Protein AF-A0A7C5H1R8-F1 (afdb_monomer)

Sequence (191 aa):
MIINPFRLFGFLASLRTYALIILLSGSLVACGGSSSNNTSNNTGDDTNSDLNNNNLVDDNTPALTLPTAEALINVPTVADAERGALISVKHLKRNAQAAINTVINAQPSRLPAISALYDVEAFQLNYLTVDGQGALTEASALIALPQKSPLKRSPVLSFQHGTVFYNAEAPTSIFNETAPEVVTASLGYIV

Mean predicted aligned error: 18.4 Å

Secondary structure (DSSP, 8-state):
--------------------------------------------------------------------S--------S--SSTT-EEEEEEEEEE-HHHHHHHHHH-TTTS-S----S-EEEEEEEEEEE-TTS-EEEEEEEEEEE---TTS---B--------SSGGGSGGG--STT-HHHHHHHTT-B-

Radius of gyration: 32.14 Å; Cα contacts (8 Å, |Δi|>4): 221; chains: 1; bounding box: 100×48×84 Å

Foldseek 3Di:
DDDDDDDDDDDDDDDDDDDDDDDDDDDDDDDDDDDDDDDDDDDDDDDDDDDDDDDDDPDPDPPPPDPPPPPPPPPPDQDDLDAFGWDDKAWDDKAAQVNLQVVCVVCCPQHPPDGQQFIKTKMKIWGWHADPVRDIDIDIDIKIAGDDDPVDDAAEDDDDDDDDDDPCPHVSNPPYSSDPCNNVVSVRHTD

pLDDT: mean 73.1, std 26.34, range [32.53, 98.5]

Nearest PDB structures (foldseek):
  3h2j-assembly1_A  TM=8.146E-01  e=1.307E-05  Xanthomonas oryzae pv. oryzae
  3h2k-assembly1_A  TM=8.205E-01  e=3.772E-05  Xanthomonas oryzae pv. oryzae
  3h2h-assembly1_A  TM=8.027E-01  e=2.595E-05  Xanthomonas oryzae pv. oryzae
  4ezi-assembly1_A  TM=8.197E-01  e=1.900E-05  Legionella pneumophila subsp. pneumophila str. Philadelphia 1
  7m22-assembly1_D  TM=5.150E-01  e=1.180E+00  Human betaherpesvirus 5

Structure (mmCIF, N/CA/C/O backbone):
data_AF-A0A7C5H1R8-F1
#
_entry.id   AF-A0A7C5H1R8-F1
#
loop_
_atom_site.group_PDB
_atom_site.id
_atom_site.type_symbol
_atom_site.label_atom_id
_atom_site.label_alt_id
_atom_s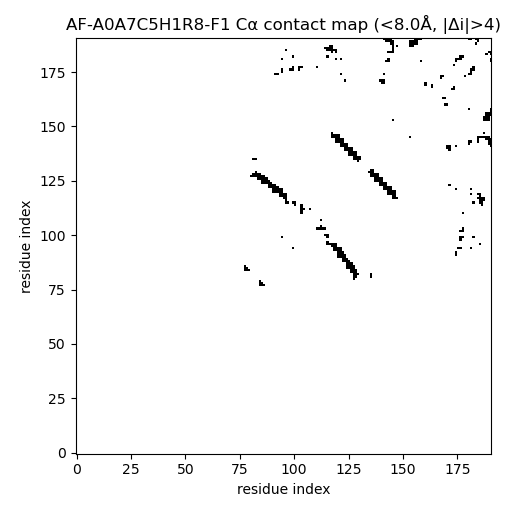ite.label_comp_id
_atom_site.label_asym_id
_atom_site.label_entity_id
_atom_site.label_seq_id
_atom_site.pdbx_PDB_ins_code
_atom_site.Cartn_x
_atom_site.Cartn_y
_atom_site.Cartn_z
_atom_site.occupancy
_atom_site.B_iso_or_equiv
_atom_site.auth_seq_id
_atom_site.auth_comp_id
_atom_site.auth_asym_id
_atom_site.auth_atom_id
_atom_site.pdbx_PDB_model_num
ATOM 1 N N . MET A 1 1 ? 43.710 -19.752 31.135 1.00 34.53 1 MET A N 1
ATOM 2 C CA . MET A 1 1 ? 44.998 -19.031 31.103 1.00 34.53 1 MET A CA 1
ATOM 3 C C . MET A 1 1 ? 45.528 -19.116 29.677 1.00 34.53 1 MET A C 1
ATOM 5 O O . MET A 1 1 ? 45.837 -20.222 29.270 1.00 34.53 1 MET A O 1
ATOM 9 N N . ILE A 1 2 ? 45.584 -17.963 28.981 1.00 38.16 2 ILE A N 1
ATOM 10 C CA . ILE A 1 2 ? 46.483 -17.627 27.846 1.00 38.16 2 ILE A CA 1
ATOM 11 C C . ILE A 1 2 ? 46.185 -18.322 26.487 1.00 38.16 2 ILE A C 1
ATOM 13 O O . ILE A 1 2 ? 46.071 -19.533 26.455 1.00 38.16 2 ILE A O 1
ATOM 17 N N . ILE A 1 3 ? 46.082 -17.693 25.302 1.00 38.28 3 ILE A N 1
ATOM 18 C CA . ILE A 1 3 ? 46.138 -16.308 24.776 1.00 38.28 3 ILE A CA 1
ATOM 19 C C . ILE A 1 3 ? 45.444 -16.340 23.389 1.00 38.28 3 ILE A C 1
ATOM 21 O O . ILE A 1 3 ? 45.620 -17.289 22.630 1.00 38.28 3 ILE A O 1
ATOM 25 N N . ASN A 1 4 ? 44.731 -15.269 23.037 1.00 43.38 4 ASN A N 1
ATOM 26 C CA . ASN A 1 4 ? 44.463 -14.820 21.661 1.00 43.38 4 ASN A CA 1
ATOM 27 C C . ASN A 1 4 ? 45.206 -13.474 21.531 1.00 43.38 4 ASN A C 1
ATOM 29 O O . ASN A 1 4 ? 45.146 -12.718 22.509 1.00 43.38 4 ASN A O 1
ATOM 33 N N . PRO A 1 5 ? 45.960 -13.158 20.456 1.00 55.31 5 PRO A N 1
ATOM 34 C CA . PRO A 1 5 ? 45.362 -12.295 19.418 1.00 55.31 5 PRO A CA 1
ATOM 35 C C . PRO A 1 5 ? 46.066 -12.336 18.042 1.00 55.31 5 PRO A C 1
ATOM 37 O O . PRO A 1 5 ? 47.285 -12.299 17.978 1.00 55.31 5 PRO A O 1
ATOM 40 N N . PHE A 1 6 ? 45.341 -12.253 16.923 1.00 41.50 6 PHE A N 1
ATOM 41 C CA . PHE A 1 6 ? 45.865 -11.631 15.691 1.00 41.50 6 PHE A CA 1
ATOM 42 C C . PHE A 1 6 ? 44.733 -11.439 14.670 1.00 41.50 6 PHE A C 1
ATOM 44 O O . PHE A 1 6 ? 44.231 -12.412 14.121 1.00 41.50 6 PHE A O 1
ATOM 51 N N . ARG A 1 7 ? 44.371 -10.186 14.363 1.00 48.47 7 ARG A N 1
ATOM 52 C CA . ARG A 1 7 ? 44.645 -9.530 13.064 1.00 48.47 7 ARG A CA 1
ATOM 53 C C . ARG A 1 7 ? 43.819 -8.252 12.896 1.00 48.47 7 ARG A C 1
ATOM 55 O O . ARG A 1 7 ? 42.612 -8.258 12.699 1.00 48.47 7 ARG A O 1
ATOM 62 N N . LEU A 1 8 ? 44.578 -7.166 12.956 1.00 39.06 8 LEU A N 1
ATOM 63 C CA . LEU A 1 8 ? 44.310 -5.797 12.550 1.00 39.06 8 LEU A CA 1
ATOM 64 C C . LEU A 1 8 ? 44.550 -5.673 11.033 1.00 39.06 8 LEU A C 1
ATOM 66 O O . LEU A 1 8 ? 45.669 -5.927 10.608 1.00 39.06 8 LEU A O 1
ATOM 70 N N . PHE A 1 9 ? 43.545 -5.285 10.246 1.00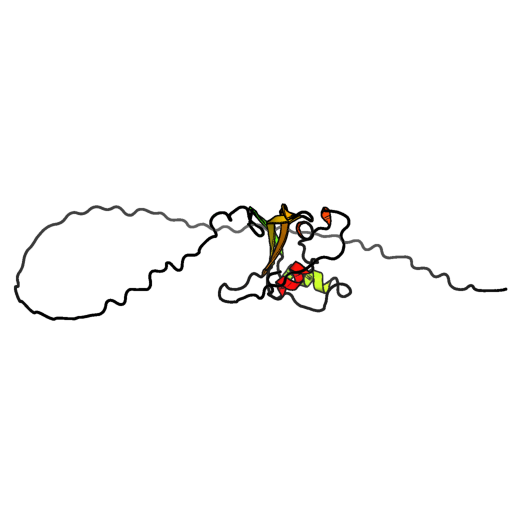 44.09 9 PHE A N 1
ATOM 71 C CA . PHE A 1 9 ? 43.637 -4.696 8.892 1.00 44.09 9 PHE A CA 1
ATOM 72 C C . PHE A 1 9 ? 42.269 -4.015 8.667 1.00 44.09 9 PHE A C 1
ATOM 74 O O . PHE A 1 9 ? 41.248 -4.675 8.791 1.00 44.09 9 PHE A O 1
ATOM 81 N N . GLY A 1 10 ? 42.106 -2.703 8.487 1.00 37.38 10 GLY A N 1
ATOM 82 C CA . GLY A 1 10 ? 42.886 -1.781 7.672 1.00 37.38 10 GLY A CA 1
ATOM 83 C C . GLY A 1 10 ? 42.190 -1.625 6.316 1.00 37.38 10 GLY A C 1
ATOM 84 O O . GLY A 1 10 ? 42.584 -2.298 5.375 1.00 37.38 10 GLY A O 1
ATOM 85 N N . PHE A 1 11 ? 41.161 -0.774 6.215 1.00 36.03 11 PHE A N 1
ATOM 86 C CA . PHE A 1 11 ? 40.599 -0.352 4.924 1.00 36.03 11 PHE A CA 1
ATOM 87 C C . PHE A 1 11 ? 40.308 1.151 4.939 1.00 36.03 11 PHE A C 1
ATOM 89 O O . PHE A 1 11 ? 39.339 1.630 5.524 1.00 36.03 11 PHE A O 1
ATOM 96 N N . LEU A 1 12 ? 41.220 1.884 4.309 1.00 38.47 12 LEU A N 1
ATOM 97 C CA . LEU A 1 12 ? 41.051 3.254 3.851 1.00 38.47 12 LEU A CA 1
ATOM 98 C C . LEU A 1 12 ? 40.490 3.240 2.421 1.00 38.47 12 LEU A C 1
ATOM 100 O O . LEU A 1 12 ? 40.760 2.317 1.658 1.00 38.47 12 LEU A O 1
ATOM 104 N N . ALA A 1 13 ? 39.843 4.357 2.080 1.00 37.38 13 ALA A N 1
ATOM 105 C CA . ALA A 1 13 ? 39.535 4.875 0.743 1.00 37.38 13 ALA A CA 1
ATOM 106 C C . ALA A 1 13 ? 38.242 4.397 0.055 1.00 37.38 13 ALA A C 1
ATOM 108 O O . ALA A 1 13 ? 38.132 3.265 -0.397 1.00 37.38 13 ALA A O 1
ATOM 109 N N . SER A 1 14 ? 37.325 5.345 -0.176 1.00 39.94 14 SER A N 1
ATOM 110 C CA . SER A 1 14 ? 36.986 5.775 -1.5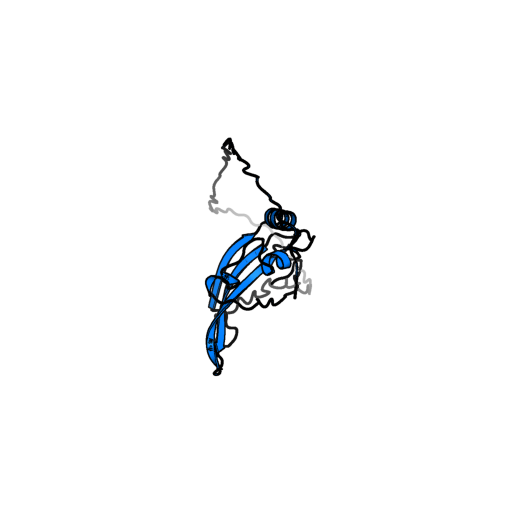43 1.00 39.94 14 SER A CA 1
ATOM 111 C C . SER A 1 14 ? 36.141 7.055 -1.506 1.00 39.94 14 SER A C 1
ATOM 113 O O . SER A 1 14 ? 34.948 7.026 -1.220 1.00 39.94 14 SER A O 1
ATOM 115 N N . LEU A 1 15 ? 36.777 8.196 -1.778 1.00 40.16 15 LEU A N 1
ATOM 116 C CA . LEU A 1 15 ? 36.115 9.465 -2.071 1.00 40.16 15 LEU A CA 1
ATOM 117 C C . LEU A 1 15 ? 35.961 9.526 -3.598 1.00 40.16 15 LEU A C 1
ATOM 119 O O . LEU A 1 15 ? 36.966 9.574 -4.307 1.00 40.16 15 LEU A O 1
ATOM 123 N N . ARG A 1 16 ? 34.731 9.470 -4.121 1.00 48.88 16 ARG A N 1
ATOM 124 C CA . ARG A 1 16 ? 34.469 9.635 -5.560 1.00 48.88 16 ARG A CA 1
ATOM 125 C C . ARG A 1 16 ? 33.518 10.797 -5.814 1.00 48.88 16 ARG A C 1
ATOM 127 O O . ARG A 1 16 ? 32.310 10.700 -5.632 1.00 48.88 16 ARG A O 1
ATOM 134 N N . THR A 1 17 ? 34.141 11.884 -6.248 1.00 39.56 17 THR A N 1
ATOM 135 C CA . THR A 1 17 ? 33.595 13.059 -6.922 1.00 39.56 17 THR A CA 1
ATOM 136 C C . THR A 1 17 ? 32.646 12.671 -8.058 1.00 39.56 17 THR A C 1
ATOM 138 O O . THR A 1 17 ? 33.035 11.909 -8.941 1.00 39.56 17 THR A O 1
ATOM 141 N N . TYR A 1 18 ? 31.445 13.251 -8.085 1.00 47.94 18 TYR A N 1
ATOM 142 C CA . TYR A 1 18 ? 30.582 13.278 -9.268 1.00 47.94 18 TYR A CA 1
ATOM 143 C C . TYR A 1 18 ? 30.245 14.732 -9.607 1.00 47.94 18 TYR A C 1
ATOM 145 O O . TYR A 1 18 ? 29.560 15.413 -8.849 1.00 47.94 18 TYR A O 1
ATOM 153 N N . ALA A 1 19 ? 30.758 15.203 -10.744 1.00 42.97 19 ALA A N 1
ATOM 154 C CA . ALA A 1 19 ? 30.326 16.437 -11.386 1.00 42.97 19 ALA A CA 1
ATOM 155 C C . ALA A 1 19 ? 29.193 16.095 -12.364 1.00 42.97 19 ALA A C 1
ATOM 157 O O . ALA A 1 19 ? 29.380 15.265 -13.253 1.00 42.97 19 ALA A O 1
ATOM 158 N N . LEU A 1 20 ? 28.024 16.714 -12.187 1.00 40.47 20 LEU A N 1
ATOM 159 C CA . LEU A 1 20 ? 26.861 16.566 -13.062 1.00 40.47 20 LEU A CA 1
ATOM 160 C C . LEU A 1 20 ? 26.655 17.877 -13.833 1.00 40.47 20 LEU A C 1
ATOM 162 O O . LEU A 1 20 ? 26.357 18.908 -13.235 1.00 40.47 20 LEU A O 1
ATOM 166 N N . ILE A 1 21 ? 26.832 17.830 -15.154 1.00 43.38 21 ILE A N 1
ATOM 167 C CA . ILE A 1 21 ? 26.512 18.915 -16.092 1.00 43.38 21 ILE A CA 1
ATOM 168 C C . ILE A 1 21 ? 25.127 18.614 -16.677 1.00 43.38 21 ILE A C 1
ATOM 170 O O . ILE A 1 21 ? 24.947 17.573 -17.306 1.00 43.38 21 ILE A O 1
ATOM 174 N N . ILE A 1 22 ? 24.157 19.513 -16.481 1.00 50.41 22 ILE A N 1
ATOM 175 C CA . ILE A 1 22 ? 22.827 19.448 -17.108 1.00 50.41 22 ILE A CA 1
ATOM 176 C C . ILE A 1 22 ? 22.751 20.544 -18.176 1.00 50.41 22 ILE A C 1
ATOM 178 O O . ILE A 1 22 ? 22.799 21.729 -17.855 1.00 50.41 22 ILE A O 1
ATOM 182 N N . LEU A 1 23 ? 22.620 20.139 -19.442 1.00 43.41 23 LEU A N 1
ATOM 183 C CA . LEU A 1 23 ? 22.196 21.011 -20.539 1.00 43.41 23 LEU A CA 1
ATOM 184 C C . LEU A 1 23 ? 20.668 20.970 -20.639 1.00 43.41 23 LEU A C 1
ATOM 186 O O . LEU A 1 23 ? 20.068 19.908 -20.790 1.00 43.41 23 LEU A O 1
ATOM 190 N N . LEU A 1 24 ? 20.059 22.148 -20.525 1.00 39.22 24 LEU A N 1
ATOM 191 C CA . LEU A 1 24 ? 18.625 22.395 -20.615 1.00 39.22 24 LEU A CA 1
ATOM 192 C C . LEU A 1 24 ? 18.258 22.715 -22.074 1.00 39.22 24 LEU A C 1
ATOM 194 O O . LEU A 1 24 ? 18.884 23.576 -22.691 1.00 39.22 24 LEU A O 1
ATOM 198 N N . SER A 1 25 ? 17.235 22.062 -22.625 1.00 50.84 25 SER A N 1
ATOM 199 C CA . SER A 1 25 ? 16.635 22.423 -23.920 1.00 50.84 25 SER A CA 1
ATOM 200 C C . SER A 1 25 ? 15.107 22.416 -23.799 1.00 50.84 25 SER A C 1
ATOM 202 O O . SER A 1 25 ? 14.494 21.354 -23.747 1.00 50.84 25 SER A O 1
ATOM 204 N N . GLY A 1 26 ? 14.499 23.605 -23.726 1.00 42.44 26 GLY A N 1
ATOM 205 C CA . GLY A 1 26 ? 13.110 23.858 -24.152 1.00 42.44 26 GLY A CA 1
ATOM 206 C C . GLY A 1 26 ? 13.112 24.256 -25.638 1.00 42.44 26 GLY A C 1
ATOM 207 O O . GLY A 1 26 ? 14.156 24.654 -26.147 1.00 42.44 26 GLY A O 1
ATOM 208 N N . SER A 1 27 ? 12.041 24.156 -26.428 1.00 51.72 27 SER A N 1
ATOM 209 C CA . SER A 1 27 ? 10.611 24.260 -26.111 1.00 51.72 27 SER A CA 1
ATOM 210 C C . SER A 1 27 ? 9.774 23.603 -27.224 1.00 51.72 27 SER A C 1
ATOM 212 O O . SER A 1 27 ? 10.161 23.650 -28.391 1.00 51.72 27 SER A O 1
ATOM 214 N N . LEU A 1 28 ? 8.599 23.059 -26.885 1.00 40.62 28 LEU A N 1
ATOM 215 C CA . LEU A 1 28 ? 7.541 22.686 -27.835 1.00 40.62 28 LEU A CA 1
ATOM 216 C C . LEU A 1 28 ? 6.612 23.888 -28.081 1.00 40.62 28 LEU A C 1
ATOM 218 O O . LEU A 1 28 ? 6.150 24.512 -27.129 1.00 40.62 28 LEU A O 1
ATOM 222 N N . VAL A 1 29 ? 6.307 24.174 -29.349 1.00 57.53 29 VAL A N 1
ATOM 223 C CA . VAL A 1 29 ? 5.219 25.068 -29.780 1.00 57.53 29 VAL A CA 1
ATOM 224 C C . VAL A 1 29 ? 4.136 24.201 -30.418 1.00 57.53 29 VAL A C 1
ATOM 226 O O . VAL A 1 29 ? 4.398 23.523 -31.409 1.00 57.53 29 VAL A O 1
ATOM 229 N N . ALA A 1 30 ? 2.925 24.238 -29.862 1.00 46.53 30 ALA A N 1
ATOM 230 C CA . ALA A 1 30 ? 1.716 23.704 -30.479 1.00 46.53 30 ALA A CA 1
ATOM 231 C C . ALA A 1 30 ? 0.677 24.831 -30.548 1.00 46.53 30 ALA A C 1
ATOM 233 O O . ALA A 1 30 ? 0.365 25.465 -29.542 1.00 46.53 30 ALA A O 1
ATOM 234 N N . CYS A 1 31 ? 0.184 25.097 -31.754 1.00 53.97 31 CYS A N 1
ATOM 235 C CA . CYS A 1 31 ? -0.824 26.101 -32.069 1.00 53.97 31 CYS A CA 1
ATOM 236 C C . CYS A 1 31 ? -1.936 25.404 -32.861 1.00 53.97 31 CYS A C 1
ATOM 238 O O . CYS A 1 31 ? -1.630 24.611 -33.750 1.00 53.97 31 CYS A O 1
ATOM 240 N N . GLY A 1 32 ? -3.202 25.694 -32.556 1.00 36.81 32 GLY A N 1
ATOM 241 C CA . GLY A 1 32 ? -4.330 25.265 -33.387 1.00 36.81 32 GLY A CA 1
ATOM 242 C C . GLY A 1 32 ? -5.629 25.073 -32.614 1.00 36.81 32 GLY A C 1
ATOM 243 O O . GLY A 1 32 ? -5.943 23.963 -32.200 1.00 36.81 32 GLY A O 1
ATOM 244 N N . GLY A 1 33 ? -6.381 26.161 -32.434 1.00 38.12 33 GLY A N 1
ATOM 245 C CA . GLY A 1 33 ? -7.778 26.140 -31.996 1.00 38.12 33 GLY A CA 1
ATOM 246 C C . GLY A 1 33 ? -8.761 26.315 -33.160 1.00 38.12 33 GLY A C 1
ATOM 247 O O . GLY A 1 33 ? -8.368 26.741 -34.244 1.00 38.12 33 GLY A O 1
ATOM 248 N N . SER A 1 34 ? -10.038 26.012 -32.910 1.00 34.09 34 SER A N 1
ATOM 249 C CA . SER A 1 34 ? -11.253 26.622 -33.502 1.00 34.09 34 SER A CA 1
ATOM 250 C C . SER A 1 34 ? -12.470 25.873 -32.942 1.00 34.09 34 SER A C 1
ATOM 252 O O . SER A 1 34 ? -12.533 24.654 -33.043 1.00 34.09 34 SER A O 1
ATOM 254 N N . SER A 1 35 ? -13.296 26.497 -32.102 1.00 34.81 35 SER A N 1
ATOM 255 C CA . SER A 1 35 ? -14.378 27.458 -32.400 1.00 34.81 35 SER A CA 1
ATOM 256 C C . SER A 1 35 ? -15.717 26.767 -32.661 1.00 34.81 35 SER A C 1
ATOM 258 O O . SER A 1 35 ? -15.985 26.254 -33.742 1.00 34.81 35 SER A O 1
ATOM 260 N N . SER A 1 36 ? -16.556 26.812 -31.627 1.00 40.19 36 SER A N 1
ATOM 261 C CA . SER A 1 36 ? -17.996 26.571 -31.654 1.00 40.19 36 SER A CA 1
ATOM 262 C C . SER A 1 36 ? -18.726 27.716 -32.359 1.00 40.19 36 SER A C 1
ATOM 264 O O . SER A 1 36 ? -18.374 28.873 -32.142 1.00 40.19 36 SER A O 1
ATOM 266 N N . ASN A 1 37 ? -19.765 27.397 -33.136 1.00 34.12 37 ASN A N 1
ATOM 267 C CA . ASN A 1 37 ? -21.072 28.073 -33.119 1.00 34.12 37 ASN A CA 1
ATOM 268 C C . ASN A 1 37 ? -22.012 27.391 -34.124 1.00 34.12 37 ASN A C 1
ATOM 270 O O . ASN A 1 37 ? -21.748 27.397 -35.323 1.00 34.12 37 ASN A O 1
ATOM 274 N N . ASN A 1 38 ? -23.114 26.816 -33.633 1.00 33.62 38 ASN A N 1
ATOM 275 C CA . ASN A 1 38 ? -24.227 26.379 -34.470 1.00 33.62 38 ASN A CA 1
ATOM 276 C C . ASN A 1 38 ? -25.378 27.374 -34.289 1.00 33.62 38 ASN A C 1
ATOM 278 O O . ASN A 1 38 ? -25.961 27.472 -33.208 1.00 33.62 38 ASN A O 1
ATOM 282 N N . THR A 1 39 ? -25.652 28.134 -35.345 1.00 33.47 39 THR A N 1
ATOM 283 C CA . THR A 1 39 ? -26.782 29.055 -35.452 1.00 33.47 39 THR A CA 1
ATOM 284 C C . THR A 1 39 ? -27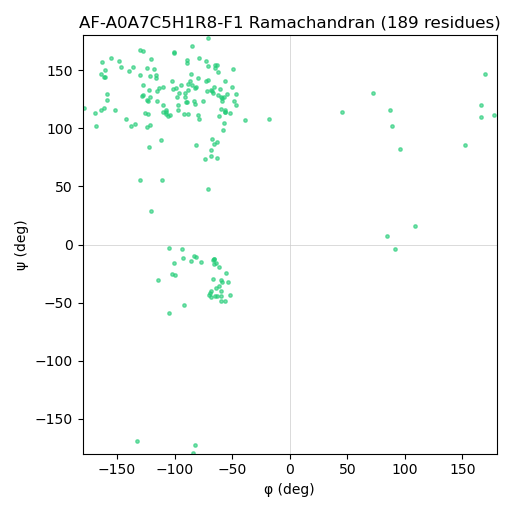.972 28.276 -35.994 1.00 33.47 39 THR A C 1
ATOM 286 O O . THR A 1 39 ? -27.972 27.857 -37.148 1.00 33.47 39 THR A O 1
ATOM 289 N N . SER A 1 40 ? -28.993 28.100 -35.160 1.00 40.56 40 SER A N 1
ATOM 290 C CA . SER A 1 40 ? -30.333 27.724 -35.608 1.00 40.56 40 SER A CA 1
ATOM 291 C C . SER A 1 40 ? -30.979 28.920 -36.303 1.00 40.56 40 SER A C 1
ATOM 293 O O . SER A 1 40 ? -30.949 30.018 -35.750 1.00 40.56 40 SER A O 1
ATOM 295 N N . ASN A 1 41 ? -31.567 28.710 -37.480 1.00 35.34 41 ASN A N 1
ATOM 296 C CA . ASN A 1 41 ? -32.809 29.376 -37.861 1.00 35.34 41 ASN A CA 1
ATOM 297 C C . ASN A 1 41 ? -33.520 28.597 -38.970 1.00 35.34 41 ASN A C 1
ATOM 299 O O . ASN A 1 41 ? -32.941 28.229 -39.988 1.00 35.34 41 ASN A O 1
ATOM 303 N N . ASN A 1 42 ? -34.797 28.353 -38.703 1.00 43.12 42 ASN A N 1
ATOM 304 C CA . ASN A 1 42 ? -35.760 27.627 -39.509 1.00 43.12 42 ASN A CA 1
ATOM 305 C C . ASN A 1 42 ? -36.540 28.636 -40.369 1.00 43.12 42 ASN A C 1
ATOM 307 O O . ASN A 1 42 ? -36.945 29.682 -39.858 1.00 43.12 42 ASN A O 1
ATOM 311 N N . THR A 1 43 ? -36.789 28.346 -41.644 1.00 34.75 43 THR A N 1
ATOM 312 C CA . THR A 1 43 ? -37.823 29.024 -42.448 1.00 34.75 43 THR A CA 1
ATOM 313 C C . THR A 1 43 ? -38.290 28.042 -43.518 1.00 34.75 43 THR A C 1
ATOM 315 O O . THR A 1 43 ? -37.484 27.585 -44.324 1.00 34.75 43 THR A O 1
ATOM 318 N N . GLY A 1 44 ? -39.564 27.653 -43.444 1.00 35.50 44 GLY A N 1
ATOM 319 C CA . GLY A 1 44 ? -40.199 26.721 -44.374 1.00 35.50 44 GLY A CA 1
ATOM 320 C C . GLY A 1 44 ? -40.724 27.394 -45.639 1.00 35.50 44 GLY A C 1
ATOM 321 O O . GLY A 1 44 ? -40.771 28.619 -45.704 1.00 35.50 44 GLY A O 1
ATOM 322 N N . ASP A 1 45 ? -41.134 26.569 -46.602 1.00 33.81 45 ASP A N 1
ATOM 323 C CA . ASP A 1 45 ? -42.221 26.849 -47.545 1.00 33.81 45 ASP A CA 1
ATOM 324 C C . ASP A 1 45 ? -42.677 25.535 -48.218 1.00 33.81 45 ASP A C 1
ATOM 326 O O . ASP A 1 45 ? -41.949 24.540 -48.245 1.00 33.81 45 ASP A O 1
ATOM 330 N N . ASP A 1 46 ? -43.909 25.557 -48.703 1.00 41.91 46 ASP A N 1
ATOM 331 C CA . ASP A 1 46 ? -44.868 24.478 -48.905 1.00 41.91 46 ASP A CA 1
ATOM 332 C C . ASP A 1 46 ? -44.647 23.587 -50.149 1.00 41.91 46 ASP A C 1
ATOM 334 O O . ASP A 1 46 ? -44.037 23.992 -51.137 1.00 41.91 46 ASP A O 1
ATOM 338 N N . THR A 1 47 ? -45.232 22.377 -50.161 1.00 39.53 47 THR A N 1
ATOM 339 C CA . THR A 1 47 ? -46.320 21.973 -51.093 1.00 39.53 47 THR A CA 1
ATOM 340 C C . THR A 1 47 ? -46.625 20.464 -51.070 1.00 39.53 47 THR A C 1
ATOM 342 O O . THR A 1 47 ? -45.782 19.604 -50.842 1.00 39.53 47 THR A O 1
ATOM 345 N N . ASN A 1 48 ? -47.909 20.188 -51.279 1.00 41.34 48 ASN A N 1
ATOM 346 C CA . ASN A 1 48 ? -48.674 18.961 -51.073 1.00 41.34 48 ASN A CA 1
ATOM 347 C C . ASN A 1 48 ? -48.599 18.008 -52.291 1.00 41.34 48 ASN A C 1
ATOM 349 O O . ASN A 1 48 ? -48.709 18.492 -53.414 1.00 41.34 48 ASN A O 1
ATOM 353 N N . SER A 1 49 ? -48.505 16.683 -52.103 1.00 36.88 49 SER A N 1
ATOM 354 C CA . SER A 1 49 ? -49.046 15.698 -53.068 1.00 36.88 49 SER A CA 1
ATOM 355 C C . SER A 1 49 ? -49.175 14.286 -52.473 1.00 36.88 49 SER A C 1
ATOM 357 O O . SER A 1 49 ? -48.199 13.654 -52.084 1.00 36.88 49 SER A O 1
ATOM 359 N N . ASP A 1 50 ? -50.432 13.849 -52.389 1.00 37.06 50 ASP A N 1
ATOM 360 C CA . ASP A 1 50 ? -50.969 12.531 -52.738 1.00 37.06 50 ASP A CA 1
ATOM 361 C C . ASP A 1 50 ? -50.222 11.254 -52.294 1.00 37.06 50 ASP A C 1
ATOM 363 O O . ASP A 1 50 ? -49.200 10.873 -52.853 1.00 37.06 50 ASP A O 1
ATOM 367 N N . LEU A 1 51 ? -50.846 10.470 -51.406 1.00 42.22 51 LEU A N 1
ATOM 368 C CA . LEU A 1 51 ? -51.540 9.219 -51.771 1.00 42.22 51 LEU A CA 1
ATOM 369 C C . LEU A 1 51 ? -51.861 8.375 -50.526 1.00 42.22 51 LEU A C 1
ATOM 371 O O . LEU A 1 51 ? -51.000 7.901 -49.791 1.00 42.22 51 LEU A O 1
ATOM 375 N N . ASN A 1 52 ? -53.158 8.150 -50.361 1.00 39.53 52 ASN A N 1
ATOM 376 C CA . ASN A 1 52 ? -53.773 7.090 -49.578 1.00 39.53 52 ASN A CA 1
ATOM 377 C C . ASN A 1 52 ? -53.319 5.707 -50.086 1.00 39.53 52 ASN A C 1
ATOM 379 O O . ASN A 1 52 ? -53.541 5.407 -51.259 1.00 39.53 52 ASN A O 1
ATOM 383 N N . ASN A 1 53 ? -52.790 4.844 -49.210 1.00 38.31 53 ASN A N 1
ATOM 384 C CA . ASN A 1 53 ? -53.199 3.439 -49.224 1.00 38.31 53 ASN A CA 1
ATOM 385 C C . ASN A 1 53 ? -52.922 2.735 -47.889 1.00 38.31 53 ASN A C 1
ATOM 387 O O . ASN A 1 53 ? -51.792 2.680 -47.406 1.00 38.31 53 ASN A O 1
ATOM 391 N N . ASN A 1 54 ? -53.981 2.159 -47.331 1.00 43.16 54 ASN A N 1
ATOM 392 C CA . ASN A 1 54 ? -53.945 1.264 -46.187 1.00 43.16 54 ASN A CA 1
ATOM 393 C C . ASN A 1 54 ? -53.084 0.034 -46.500 1.00 43.16 54 ASN A C 1
ATOM 395 O O . ASN A 1 54 ? -53.375 -0.690 -47.452 1.00 43.16 54 ASN A O 1
ATOM 399 N N . ASN A 1 55 ? -52.109 -0.271 -45.646 1.00 37.75 55 ASN A N 1
A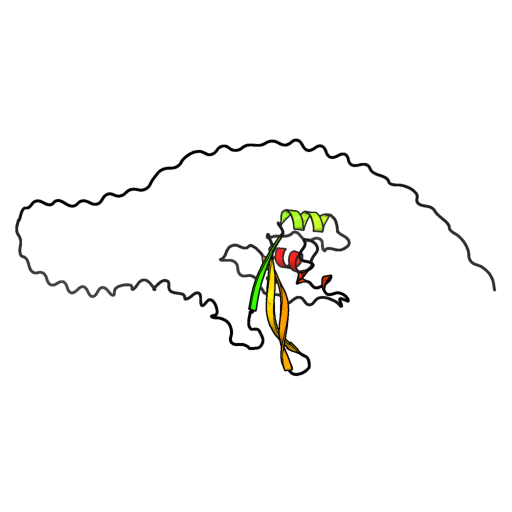TOM 400 C CA . ASN A 1 55 ? -51.679 -1.650 -45.472 1.00 37.75 55 ASN A CA 1
ATOM 401 C C . ASN A 1 55 ? -51.350 -1.899 -43.999 1.00 37.75 55 ASN A C 1
ATOM 403 O O . ASN A 1 55 ? -50.354 -1.401 -43.476 1.00 37.75 55 ASN A O 1
ATOM 407 N N . LEU A 1 56 ? -52.232 -2.657 -43.343 1.00 44.12 56 LEU A N 1
ATOM 408 C CA . LEU A 1 56 ? -51.901 -3.382 -42.127 1.00 44.12 56 LEU A CA 1
ATOM 409 C C . LEU A 1 56 ? -50.700 -4.272 -42.451 1.00 44.12 56 LEU A C 1
ATOM 411 O O . LEU A 1 56 ? -50.810 -5.200 -43.251 1.00 44.12 56 LEU A O 1
ATOM 415 N N . VAL A 1 57 ? -49.577 -4.008 -41.799 1.00 43.06 57 VAL A N 1
ATOM 416 C CA . VAL A 1 57 ? -48.576 -5.034 -41.540 1.00 43.06 57 VAL A CA 1
ATOM 417 C C . VAL A 1 57 ? -48.381 -5.036 -40.035 1.00 43.06 57 VAL A C 1
ATOM 419 O O . VAL A 1 57 ? -47.748 -4.144 -39.475 1.00 43.06 57 VAL A O 1
ATOM 422 N N . ASP A 1 58 ? -49.008 -6.020 -39.393 1.00 46.94 58 ASP A N 1
ATOM 423 C CA . ASP A 1 58 ? -48.620 -6.493 -38.073 1.00 46.94 58 ASP A CA 1
ATOM 424 C C . ASP A 1 58 ? -47.156 -6.941 -38.156 1.00 46.94 58 ASP A C 1
ATOM 426 O O . ASP A 1 58 ? -46.861 -8.045 -38.613 1.00 46.94 58 ASP A O 1
ATOM 430 N N . ASP A 1 59 ? -46.233 -6.083 -37.732 1.00 42.16 59 ASP A N 1
ATOM 431 C CA . ASP A 1 59 ? -44.868 -6.494 -37.426 1.00 42.16 59 ASP A CA 1
ATOM 432 C C . ASP A 1 59 ? -44.659 -6.353 -35.920 1.00 42.16 59 ASP A C 1
ATOM 434 O O . ASP A 1 59 ? -44.287 -5.305 -35.388 1.00 42.16 59 ASP A O 1
ATOM 438 N N . ASN A 1 60 ? -44.962 -7.447 -35.220 1.00 45.97 60 ASN A N 1
ATOM 439 C CA . ASN A 1 60 ? -44.455 -7.720 -33.884 1.00 45.97 60 ASN A CA 1
ATOM 440 C C . ASN A 1 60 ? -42.929 -7.869 -33.960 1.00 45.97 60 ASN A C 1
ATOM 442 O O . ASN A 1 60 ? -42.390 -8.969 -33.838 1.00 45.97 60 ASN A O 1
ATOM 446 N N . THR A 1 61 ? -42.227 -6.753 -34.127 1.00 38.09 61 THR A N 1
ATOM 447 C CA . THR A 1 61 ? -40.802 -6.680 -33.845 1.00 38.09 61 THR A CA 1
ATOM 448 C C . THR A 1 61 ? -40.659 -6.531 -32.329 1.00 38.09 61 THR A C 1
ATOM 450 O O . THR A 1 61 ? -41.026 -5.482 -31.792 1.00 38.09 61 THR A O 1
ATOM 453 N N . PRO A 1 62 ? -40.143 -7.528 -31.584 1.00 40.75 62 PRO A N 1
ATOM 454 C CA . PRO A 1 62 ? -39.714 -7.269 -30.223 1.00 40.75 62 PRO A CA 1
ATOM 455 C C . PRO A 1 62 ? -38.599 -6.232 -30.317 1.00 40.75 62 PRO A C 1
ATOM 457 O O . PRO A 1 62 ? -37.518 -6.513 -30.838 1.00 40.75 62 PRO A O 1
ATOM 460 N N . ALA A 1 63 ? -38.882 -5.012 -29.861 1.00 41.84 63 ALA A N 1
ATOM 461 C CA . ALA A 1 63 ? -37.853 -4.015 -29.664 1.00 41.84 63 ALA A CA 1
ATOM 462 C C . ALA A 1 63 ? -36.771 -4.673 -28.804 1.00 41.84 63 ALA A C 1
ATOM 464 O O . ALA A 1 63 ? -37.011 -5.024 -27.648 1.00 41.84 63 ALA A O 1
ATOM 465 N N . LEU A 1 64 ? -35.591 -4.883 -29.389 1.00 32.53 64 LEU A N 1
ATOM 466 C CA . LEU A 1 64 ? -34.383 -5.152 -28.633 1.00 32.53 64 LEU A CA 1
ATOM 467 C C . LEU A 1 64 ? -34.152 -3.893 -27.804 1.00 32.53 64 LEU A C 1
ATOM 469 O O . LEU A 1 64 ? -33.528 -2.937 -28.262 1.00 32.53 64 LEU A O 1
ATOM 473 N N . THR A 1 65 ? -34.741 -3.855 -26.611 1.00 36.25 65 THR A N 1
ATOM 474 C CA . THR A 1 65 ? -34.421 -2.860 -25.601 1.00 36.25 65 THR A CA 1
ATOM 475 C C . THR A 1 65 ? -32.932 -2.993 -25.361 1.00 36.25 65 THR A C 1
ATOM 477 O O . THR A 1 65 ? -32.472 -3.974 -24.771 1.00 36.25 65 THR A O 1
ATOM 480 N N . LEU A 1 66 ? -32.181 -2.036 -25.904 1.00 38.88 66 LEU A N 1
ATOM 481 C CA . LEU A 1 66 ? -30.776 -1.849 -25.607 1.00 38.88 66 LEU A CA 1
ATOM 482 C C . LEU A 1 66 ? -30.668 -1.870 -24.078 1.00 38.88 66 LEU A C 1
ATOM 484 O O . LEU A 1 66 ? -31.409 -1.115 -23.443 1.00 38.88 66 LEU A O 1
ATOM 488 N N . PRO A 1 67 ? -29.855 -2.750 -23.467 1.00 47.91 67 PRO A N 1
ATOM 489 C CA . PRO A 1 67 ? -29.713 -2.740 -22.024 1.00 47.91 67 PRO A CA 1
ATOM 490 C C . PRO A 1 67 ? -29.273 -1.332 -21.638 1.00 47.91 67 PRO A C 1
ATOM 492 O O . PRO A 1 67 ? -28.206 -0.875 -22.055 1.00 47.91 67 PRO A O 1
ATOM 495 N N . THR A 1 68 ? -30.147 -0.629 -20.916 1.00 45.12 68 THR A N 1
ATOM 496 C CA . THR A 1 68 ? -29.863 0.672 -20.327 1.00 45.12 68 THR A CA 1
ATOM 497 C C . THR A 1 68 ? -28.509 0.555 -19.651 1.00 45.12 68 THR A C 1
ATOM 499 O O . THR A 1 68 ? -28.310 -0.310 -18.796 1.00 45.12 68 THR A O 1
ATOM 502 N N . ALA A 1 69 ? -27.558 1.377 -20.090 1.00 50.94 69 ALA A N 1
ATOM 503 C CA . ALA A 1 69 ? -26.190 1.436 -19.591 1.00 50.94 69 ALA A CA 1
ATOM 504 C C . ALA A 1 69 ? -26.135 2.047 -18.177 1.00 50.94 69 ALA A C 1
ATOM 506 O O . ALA A 1 69 ? -25.328 2.919 -17.885 1.00 50.94 69 ALA A O 1
ATOM 507 N N . GLU A 1 70 ? -27.005 1.569 -17.296 1.00 50.41 70 GLU A N 1
ATOM 508 C CA . GLU A 1 70 ? -27.015 1.812 -15.865 1.00 50.41 70 GLU A CA 1
ATOM 509 C C . GLU A 1 70 ? -26.651 0.501 -15.167 1.00 50.41 70 GLU A C 1
ATOM 511 O O . GLU A 1 70 ? -27.346 -0.000 -14.286 1.00 50.41 70 GLU A O 1
ATOM 516 N N . ALA A 1 71 ? -25.496 -0.061 -15.528 1.00 48.94 71 ALA A N 1
ATOM 517 C CA . ALA A 1 71 ? -24.725 -0.737 -14.499 1.00 48.94 71 ALA A CA 1
ATOM 518 C C . ALA A 1 71 ? -24.283 0.370 -13.538 1.00 48.94 71 ALA A C 1
ATOM 520 O O . ALA A 1 71 ? -23.242 0.994 -13.734 1.00 48.94 71 ALA A O 1
ATOM 521 N N . LEU A 1 72 ? -25.158 0.667 -12.573 1.00 36.88 72 LEU A N 1
ATOM 522 C CA . LEU A 1 72 ? -24.912 1.531 -11.432 1.00 36.88 72 LEU A CA 1
ATOM 523 C C . LEU A 1 72 ? -23.485 1.280 -10.946 1.00 36.88 72 LEU A C 1
ATOM 525 O O . LEU A 1 72 ? -23.198 0.251 -10.331 1.00 36.88 72 LEU A O 1
ATOM 529 N N . ILE A 1 73 ? -22.582 2.228 -11.201 1.00 43.09 73 ILE A N 1
ATOM 530 C CA . ILE A 1 73 ? -21.429 2.374 -10.327 1.00 43.09 73 ILE A CA 1
ATOM 531 C C . ILE A 1 73 ? -22.046 2.864 -9.027 1.00 43.09 73 ILE A C 1
ATOM 533 O O . ILE A 1 73 ? -22.284 4.057 -8.853 1.00 43.09 73 ILE A O 1
ATOM 537 N N . ASN A 1 74 ? -22.398 1.924 -8.153 1.00 42.78 74 ASN A N 1
ATOM 538 C CA . ASN A 1 74 ? -22.790 2.229 -6.793 1.00 42.78 74 ASN A CA 1
ATOM 539 C C . ASN A 1 74 ? -21.525 2.735 -6.095 1.00 42.78 74 ASN A C 1
ATOM 541 O O . ASN A 1 74 ? -20.794 1.968 -5.471 1.00 42.78 74 ASN A O 1
ATOM 545 N N . VAL A 1 75 ? -21.199 4.013 -6.303 1.00 50.31 75 VAL A N 1
ATOM 546 C CA . VAL A 1 75 ? -20.250 4.720 -5.451 1.00 50.31 75 VAL A CA 1
ATOM 547 C C . VAL A 1 75 ? -20.880 4.648 -4.066 1.00 50.31 75 VAL A C 1
ATOM 549 O O . VAL A 1 75 ? -22.000 5.142 -3.924 1.00 50.31 75 VAL A O 1
ATOM 552 N N . PRO A 1 76 ? -20.253 3.983 -3.080 1.00 50.84 76 PRO A N 1
ATOM 553 C CA . PRO A 1 76 ? -20.856 3.854 -1.767 1.00 50.84 76 PRO A CA 1
ATOM 554 C C . PRO A 1 76 ? -21.165 5.257 -1.245 1.00 50.84 76 PRO A C 1
ATOM 556 O O . PRO A 1 76 ? -20.269 6.080 -1.047 1.00 50.84 76 PRO A O 1
ATOM 559 N N . THR A 1 77 ? -22.457 5.543 -1.096 1.00 53.91 77 THR A N 1
ATOM 560 C CA . THR A 1 77 ? -22.955 6.670 -0.316 1.00 53.91 77 THR A CA 1
ATOM 561 C C . THR A 1 77 ? -22.355 6.536 1.074 1.00 53.91 77 THR A C 1
ATOM 563 O O . THR A 1 77 ? -22.389 5.429 1.605 1.00 53.91 77 THR A O 1
ATOM 566 N N . VAL A 1 78 ? -21.757 7.624 1.581 1.00 55.31 78 VAL A N 1
ATOM 567 C CA . VAL A 1 78 ? -21.067 7.753 2.882 1.00 55.31 78 VAL A CA 1
ATOM 568 C C . VAL A 1 78 ? -21.456 6.621 3.823 1.00 55.31 78 VAL A C 1
ATOM 570 O O . VAL A 1 78 ? -22.603 6.564 4.259 1.00 55.31 78 VAL A O 1
ATOM 573 N N . ALA A 1 79 ? -20.518 5.698 4.043 1.00 60.62 79 ALA A N 1
ATOM 574 C CA . ALA A 1 79 ? -20.741 4.534 4.881 1.00 60.62 79 ALA A CA 1
ATOM 575 C C . ALA A 1 79 ? -21.342 4.977 6.221 1.00 60.62 79 ALA A C 1
ATOM 577 O O . ALA A 1 79 ? -20.880 5.964 6.807 1.00 60.62 79 ALA A O 1
ATOM 578 N N . ASP A 1 80 ? -22.363 4.256 6.690 1.00 72.44 80 ASP A N 1
ATOM 579 C CA . ASP A 1 80 ? -22.834 4.396 8.065 1.00 72.44 80 ASP A CA 1
ATOM 580 C C . ASP A 1 80 ? -21.623 4.312 9.008 1.00 72.44 80 ASP A C 1
ATOM 582 O O . ASP A 1 80 ? -20.605 3.708 8.667 1.00 72.44 80 ASP A O 1
ATOM 586 N N . ALA A 1 81 ? -21.679 4.964 10.172 1.00 86.06 81 ALA A N 1
ATOM 587 C CA . ALA A 1 81 ? -20.565 4.977 11.121 1.00 86.06 81 ALA A CA 1
ATOM 588 C C . ALA A 1 81 ? -20.354 3.578 11.737 1.00 86.06 81 ALA A C 1
ATOM 590 O O . ALA A 1 81 ? -20.734 3.310 12.874 1.00 86.06 81 ALA A O 1
ATOM 591 N N . GLU A 1 82 ? -19.764 2.677 10.959 1.00 92.75 82 GLU A N 1
ATOM 592 C CA . GLU A 1 82 ? -19.550 1.268 11.249 1.00 92.75 82 GLU A CA 1
ATOM 593 C C . GLU A 1 82 ? -18.091 0.872 11.002 1.00 92.75 82 GLU A C 1
ATOM 595 O O . GLU A 1 82 ? -17.294 1.605 10.407 1.00 92.75 82 GLU A O 1
ATOM 600 N N . ARG A 1 83 ? -17.708 -0.317 11.473 1.00 95.94 83 ARG A N 1
ATOM 601 C CA . ARG A 1 83 ? -16.365 -0.843 11.222 1.00 95.94 83 ARG A CA 1
ATOM 602 C C . ARG A 1 83 ? -16.157 -1.035 9.717 1.00 95.94 83 ARG A C 1
ATOM 604 O O . ARG A 1 83 ? -16.901 -1.763 9.076 1.00 95.94 83 ARG A O 1
ATOM 611 N N . GLY A 1 84 ? -15.061 -0.491 9.203 1.00 94.88 84 GLY A N 1
ATOM 612 C CA . GLY A 1 84 ? -14.682 -0.553 7.794 1.00 94.88 84 GLY A CA 1
ATOM 613 C C . GLY A 1 84 ? -15.192 0.631 6.976 1.00 94.88 84 GLY A C 1
ATOM 614 O O . GLY A 1 84 ? -14.828 0.738 5.807 1.00 94.88 84 GLY A O 1
ATOM 615 N N . ALA A 1 85 ? -15.978 1.533 7.574 1.00 95.56 85 ALA A N 1
ATOM 616 C CA . ALA A 1 85 ? -16.463 2.729 6.904 1.00 95.56 85 ALA A CA 1
ATOM 617 C C . ALA A 1 85 ? -15.294 3.593 6.414 1.00 95.56 85 ALA A C 1
ATOM 619 O O . ALA A 1 85 ? -14.427 3.998 7.193 1.00 95.56 85 ALA A O 1
ATOM 620 N N . LEU A 1 86 ? -15.272 3.871 5.111 1.00 96.00 86 LEU A N 1
ATOM 621 C CA . LEU A 1 86 ? -14.268 4.726 4.492 1.00 96.00 86 LEU A CA 1
ATOM 622 C C . LEU A 1 86 ? -14.566 6.193 4.819 1.00 96.00 86 LEU A C 1
ATOM 624 O O . LEU A 1 86 ? -15.637 6.696 4.490 1.00 96.00 86 LEU A O 1
ATOM 628 N N . ILE A 1 87 ? -13.598 6.880 5.422 1.00 96.25 87 ILE A N 1
ATOM 629 C CA . ILE A 1 87 ? -13.704 8.298 5.785 1.00 96.25 87 ILE A CA 1
ATOM 630 C C . ILE A 1 87 ? -13.155 9.167 4.656 1.00 96.25 87 ILE A C 1
ATOM 632 O O . ILE A 1 87 ? -13.808 10.106 4.207 1.00 96.25 87 ILE A O 1
ATOM 636 N N . SER A 1 88 ? -11.935 8.880 4.196 1.00 95.50 88 SER A N 1
ATOM 637 C CA . SER A 1 88 ? -11.310 9.650 3.120 1.00 95.50 88 SER A CA 1
ATOM 638 C C . SER A 1 88 ? -10.252 8.857 2.363 1.00 95.50 88 SER A C 1
ATOM 640 O O . SER A 1 88 ? -9.715 7.861 2.851 1.00 95.50 88 SER A O 1
ATOM 642 N N . VAL A 1 89 ? -9.957 9.333 1.153 1.00 97.81 89 VAL A N 1
ATOM 643 C CA . VAL A 1 89 ? -8.898 8.823 0.281 1.00 97.81 89 VAL A CA 1
ATOM 644 C C . VAL A 1 89 ? -8.017 9.990 -0.132 1.00 97.81 89 VAL A C 1
ATOM 646 O O . VAL A 1 89 ? -8.509 10.998 -0.640 1.00 97.81 89 VAL A O 1
ATOM 649 N N . LYS A 1 90 ? -6.707 9.845 0.045 1.00 97.56 90 LYS A N 1
ATOM 650 C CA . LYS A 1 90 ? -5.707 10.821 -0.382 1.00 97.56 90 LYS A CA 1
ATOM 651 C C . LYS A 1 90 ? -4.710 10.154 -1.317 1.00 97.56 90 LYS A C 1
ATOM 653 O O . LYS A 1 90 ? -4.060 9.184 -0.943 1.00 97.56 90 LYS A O 1
ATOM 658 N N . HIS A 1 91 ? -4.551 10.698 -2.520 1.00 97.69 91 HIS A N 1
ATOM 659 C CA . HIS A 1 91 ? -3.456 10.302 -3.404 1.00 97.69 91 HIS A CA 1
ATOM 660 C C . HIS A 1 91 ? -2.115 10.770 -2.826 1.00 97.69 91 HIS A C 1
ATOM 662 O O . HIS A 1 91 ? -1.995 11.910 -2.373 1.00 97.69 91 HIS A O 1
ATOM 668 N N . LEU A 1 92 ? -1.128 9.874 -2.801 1.00 97.44 92 LEU A N 1
ATOM 669 C CA . LEU A 1 92 ? 0.195 10.140 -2.238 1.00 97.44 92 LEU A CA 1
ATOM 670 C C . LEU A 1 92 ? 1.227 10.352 -3.341 1.00 97.44 92 LEU A C 1
ATOM 672 O O . LEU A 1 92 ? 1.889 11.388 -3.382 1.00 97.44 92 LEU A O 1
ATOM 676 N N . LYS A 1 93 ? 1.401 9.350 -4.209 1.00 96.94 93 LYS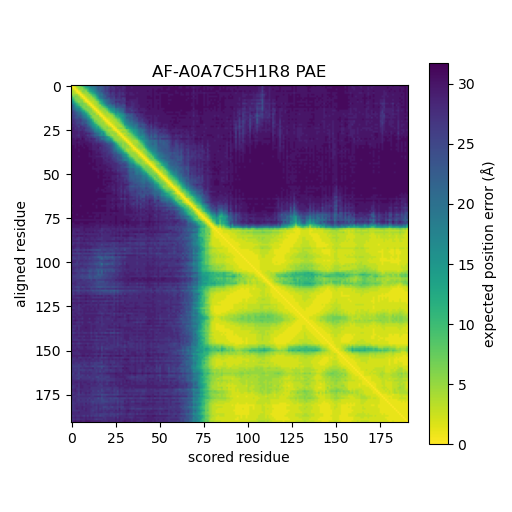 A N 1
ATOM 677 C CA . LYS A 1 93 ? 2.469 9.336 -5.210 1.00 96.94 93 LYS A CA 1
ATOM 678 C C . LYS A 1 93 ? 2.209 8.296 -6.293 1.00 96.94 93 LYS A C 1
ATOM 680 O O . LYS A 1 93 ? 1.752 7.195 -6.000 1.00 96.94 93 LYS A O 1
ATOM 685 N N . ARG A 1 94 ? 2.647 8.611 -7.513 1.00 97.88 94 ARG A N 1
ATOM 686 C CA . ARG A 1 94 ? 2.887 7.625 -8.570 1.00 97.88 94 ARG A CA 1
ATOM 687 C C . ARG A 1 94 ? 4.332 7.133 -8.533 1.00 97.88 94 ARG A C 1
ATOM 689 O O . ARG A 1 94 ? 5.265 7.933 -8.608 1.00 97.88 94 ARG A O 1
ATOM 696 N N . ASN A 1 95 ? 4.521 5.823 -8.478 1.00 98.25 95 ASN A N 1
ATOM 697 C CA . ASN A 1 95 ? 5.808 5.158 -8.631 1.00 98.25 95 ASN A CA 1
ATOM 698 C C . ASN A 1 95 ? 5.877 4.540 -10.035 1.00 98.25 95 ASN A C 1
ATOM 700 O O . ASN A 1 95 ? 5.136 3.609 -10.355 1.00 98.25 95 ASN A O 1
ATOM 704 N N . ALA A 1 96 ? 6.742 5.087 -10.892 1.00 98.19 96 ALA A N 1
ATOM 705 C CA . ALA A 1 96 ? 6.909 4.599 -12.258 1.00 98.19 96 ALA A CA 1
ATOM 706 C C . ALA A 1 96 ? 7.641 3.250 -12.275 1.00 98.19 96 ALA A C 1
ATOM 708 O O . ALA A 1 96 ? 8.638 3.068 -11.574 1.00 98.19 96 ALA A O 1
ATOM 709 N N . GLN A 1 97 ? 7.215 2.339 -13.145 1.00 97.88 97 GLN A N 1
ATOM 710 C CA . GLN A 1 97 ? 7.794 1.010 -13.332 1.00 97.88 97 GLN A CA 1
ATOM 711 C C . GLN A 1 97 ? 9.316 1.070 -13.544 1.00 97.88 97 GLN A C 1
ATOM 713 O O . GLN A 1 97 ? 10.070 0.310 -12.937 1.00 97.88 97 GLN A O 1
ATOM 718 N N . ALA A 1 98 ? 9.791 2.014 -14.361 1.00 97.50 98 ALA A N 1
ATOM 719 C CA . ALA A 1 98 ? 11.219 2.209 -14.609 1.00 97.50 98 ALA A CA 1
ATOM 720 C C . ALA A 1 98 ? 11.996 2.640 -13.348 1.00 97.50 98 ALA A C 1
ATOM 722 O O . ALA A 1 98 ? 13.119 2.181 -13.126 1.00 97.50 98 ALA A O 1
ATOM 723 N N . ALA A 1 99 ? 11.397 3.480 -12.497 1.00 97.06 99 ALA A N 1
ATOM 724 C CA . ALA A 1 99 ? 12.006 3.907 -11.238 1.00 97.06 99 ALA A CA 1
ATOM 725 C C . ALA A 1 99 ? 12.078 2.742 -10.238 1.00 97.06 99 ALA A C 1
ATOM 727 O O . ALA A 1 99 ? 13.125 2.520 -9.631 1.00 97.06 99 ALA A O 1
ATOM 728 N N . ILE A 1 100 ? 11.015 1.935 -10.151 1.00 96.81 100 ILE A N 1
ATOM 729 C CA . ILE A 1 100 ? 10.979 0.724 -9.319 1.00 96.81 100 ILE A CA 1
ATOM 730 C C . ILE A 1 100 ? 12.072 -0.259 -9.761 1.00 96.81 100 ILE A C 1
ATOM 732 O O . ILE A 1 100 ? 12.872 -0.704 -8.941 1.00 96.81 100 ILE A O 1
ATOM 736 N N . ASN A 1 101 ? 12.186 -0.530 -11.066 1.00 96.44 101 ASN A N 1
ATOM 737 C CA . ASN A 1 101 ? 13.244 -1.385 -11.615 1.00 96.44 101 ASN A CA 1
ATOM 738 C C . ASN A 1 101 ? 14.653 -0.853 -11.312 1.00 96.44 101 ASN A C 1
ATOM 740 O O . ASN A 1 101 ? 15.549 -1.627 -10.981 1.00 96.44 101 ASN A O 1
ATOM 744 N N . THR A 1 102 ? 14.856 0.464 -11.395 1.00 95.88 102 THR A N 1
ATOM 745 C CA . THR A 1 102 ? 16.143 1.092 -11.057 1.00 95.88 102 THR A CA 1
ATOM 746 C C . THR A 1 102 ? 16.529 0.811 -9.606 1.00 95.88 102 THR A C 1
ATOM 748 O O . THR A 1 102 ? 17.668 0.438 -9.329 1.00 95.88 102 THR A O 1
ATOM 751 N N . VAL A 1 103 ? 15.574 0.934 -8.684 1.00 93.69 103 VAL A N 1
ATOM 752 C CA . VAL A 1 103 ? 15.794 0.701 -7.253 1.00 93.69 103 VAL A CA 1
ATOM 753 C C . VAL A 1 103 ? 16.023 -0.778 -6.938 1.00 93.69 103 VAL A C 1
ATOM 755 O O . VAL A 1 103 ? 16.963 -1.087 -6.205 1.00 93.69 103 VAL A O 1
ATOM 758 N N . ILE A 1 104 ? 15.243 -1.689 -7.531 1.00 93.50 104 ILE A N 1
ATOM 759 C CA . ILE A 1 104 ? 15.444 -3.141 -7.380 1.00 93.50 104 ILE A CA 1
ATOM 760 C C . ILE A 1 104 ? 16.863 -3.530 -7.807 1.00 93.50 104 ILE A C 1
ATOM 762 O O . ILE A 1 104 ? 17.588 -4.175 -7.049 1.00 93.50 104 ILE A O 1
ATOM 766 N N . ASN A 1 105 ? 17.299 -3.060 -8.978 1.00 93.00 105 ASN A N 1
ATOM 767 C CA . ASN A 1 105 ? 18.630 -3.358 -9.508 1.00 93.00 105 ASN A CA 1
ATOM 768 C C . ASN A 1 105 ? 19.761 -2.741 -8.669 1.00 93.00 105 ASN A C 1
ATOM 770 O O . ASN A 1 105 ? 20.855 -3.298 -8.605 1.00 93.00 105 ASN A O 1
ATOM 774 N N . ALA A 1 106 ? 19.509 -1.607 -8.011 1.00 92.88 106 ALA A N 1
ATOM 775 C CA . ALA A 1 106 ? 20.471 -0.963 -7.122 1.00 92.88 106 ALA A CA 1
ATOM 776 C C . ALA A 1 106 ? 20.587 -1.647 -5.744 1.00 92.88 106 ALA A C 1
ATOM 778 O O . ALA A 1 106 ? 21.542 -1.378 -5.014 1.00 92.88 106 ALA A O 1
ATOM 779 N N . GLN A 1 107 ? 19.637 -2.512 -5.365 1.00 88.94 107 GLN A N 1
ATOM 780 C CA . GLN A 1 107 ? 19.556 -3.111 -4.027 1.00 88.94 107 GLN A CA 1
ATOM 781 C C . GLN A 1 107 ? 19.384 -4.645 -4.044 1.00 88.94 107 GLN A C 1
ATOM 783 O O . GLN A 1 107 ? 18.484 -5.172 -3.383 1.00 88.94 107 GLN A O 1
ATOM 788 N N . PRO A 1 108 ? 20.285 -5.398 -4.703 1.00 85.25 108 PRO A N 1
ATOM 789 C CA . PRO A 1 108 ? 20.141 -6.847 -4.882 1.00 85.25 108 PRO A CA 1
ATOM 790 C C . PRO A 1 108 ? 20.225 -7.657 -3.577 1.00 85.25 108 PRO A C 1
ATOM 792 O O . PRO A 1 108 ? 19.831 -8.816 -3.544 1.00 85.25 108 PRO A O 1
ATOM 795 N N . SER A 1 109 ? 20.749 -7.074 -2.492 1.00 86.31 109 SER A N 1
ATOM 796 C CA . SER A 1 109 ? 20.798 -7.710 -1.168 1.00 86.31 109 SER A CA 1
ATOM 797 C C . SER A 1 109 ? 19.525 -7.518 -0.340 1.00 86.31 109 SER A C 1
ATOM 799 O O . SER A 1 109 ? 19.361 -8.188 0.677 1.00 86.31 109 SER A O 1
ATOM 801 N N . ARG A 1 110 ? 18.644 -6.589 -0.735 1.00 83.12 110 ARG A N 1
ATOM 802 C CA . ARG A 1 110 ? 17.426 -6.230 0.012 1.00 83.12 110 ARG A CA 1
ATOM 803 C C . ARG A 1 110 ? 16.149 -6.581 -0.733 1.00 83.12 110 ARG A C 1
ATOM 805 O O . ARG A 1 110 ? 15.141 -6.848 -0.087 1.00 83.12 110 ARG A O 1
ATOM 812 N N . LEU A 1 111 ? 16.186 -6.545 -2.061 1.00 84.25 111 LEU A N 1
ATOM 813 C CA . LEU A 1 111 ? 15.038 -6.796 -2.918 1.00 84.25 111 LEU A CA 1
ATOM 814 C C . LEU A 1 111 ? 15.285 -8.047 -3.766 1.00 84.25 111 LEU A C 1
ATOM 816 O O . LEU A 1 111 ? 16.417 -8.286 -4.193 1.00 84.25 111 LEU A O 1
ATOM 820 N N . PRO A 1 112 ? 14.245 -8.863 -4.008 1.00 81.56 112 PRO A N 1
ATOM 821 C CA . PRO A 1 112 ? 14.376 -10.030 -4.865 1.00 81.56 112 PRO A CA 1
ATOM 822 C C . PRO A 1 112 ? 14.685 -9.602 -6.305 1.00 81.56 112 PRO A C 1
ATOM 824 O O . PRO A 1 112 ? 14.316 -8.511 -6.737 1.00 81.56 112 PRO A O 1
ATOM 827 N N . ALA A 1 113 ? 15.331 -10.487 -7.065 1.00 86.62 113 ALA A N 1
ATOM 828 C CA . ALA A 1 113 ? 15.621 -10.273 -8.482 1.00 86.62 113 ALA A CA 1
ATOM 829 C C . ALA A 1 113 ? 14.344 -10.424 -9.332 1.00 86.62 113 ALA A C 1
ATOM 831 O O . ALA A 1 113 ? 14.137 -11.428 -10.012 1.00 86.62 113 ALA A O 1
ATOM 832 N N . ILE A 1 114 ? 13.464 -9.429 -9.249 1.00 90.94 114 ILE A N 1
ATOM 833 C CA . ILE A 1 114 ? 12.205 -9.323 -9.992 1.00 90.94 114 ILE A CA 1
ATOM 834 C C . ILE A 1 114 ? 12.206 -8.051 -10.837 1.00 90.94 114 ILE A C 1
ATOM 836 O O . ILE A 1 114 ? 12.938 -7.107 -10.554 1.00 90.94 114 ILE A O 1
ATOM 840 N N . SER A 1 115 ? 11.362 -8.009 -11.866 1.00 94.44 115 SER A N 1
ATOM 841 C CA . SER A 1 115 ? 11.130 -6.788 -12.635 1.00 94.44 115 SER A CA 1
ATOM 842 C C . SER A 1 115 ? 9.691 -6.322 -12.456 1.00 94.44 115 SER A C 1
ATOM 844 O O . SER A 1 115 ? 8.754 -7.112 -12.577 1.00 94.44 115 SER A O 1
ATOM 846 N N . ALA A 1 116 ? 9.527 -5.033 -12.170 1.00 96.81 116 ALA A N 1
ATOM 847 C CA . ALA A 1 116 ? 8.234 -4.372 -12.108 1.00 96.81 116 ALA A CA 1
ATOM 848 C C . ALA A 1 116 ? 7.530 -4.455 -13.469 1.00 96.81 116 ALA A C 1
ATOM 850 O O . ALA A 1 116 ? 8.136 -4.164 -14.505 1.00 96.81 116 ALA A O 1
ATOM 851 N N . LEU A 1 117 ? 6.246 -4.820 -13.461 1.00 97.12 117 LEU A N 1
ATOM 852 C CA . LEU A 1 117 ? 5.415 -4.970 -14.661 1.00 97.12 117 LEU A CA 1
ATOM 853 C C . LEU A 1 117 ? 4.512 -3.758 -14.910 1.00 97.12 117 LEU A C 1
ATOM 855 O O . LEU A 1 117 ? 4.128 -3.508 -16.050 1.00 97.12 117 LEU A O 1
ATOM 859 N N . TYR A 1 118 ? 4.168 -3.021 -13.853 1.00 98.00 118 TYR A N 1
ATOM 860 C CA . TYR A 1 118 ? 3.228 -1.906 -13.902 1.00 98.00 118 TYR A CA 1
ATOM 861 C C . TYR A 1 118 ? 3.746 -0.706 -13.108 1.00 98.00 118 TYR A C 1
ATOM 863 O O . TYR A 1 118 ? 4.475 -0.864 -12.127 1.00 98.00 118 TYR A O 1
ATOM 871 N N . ASP A 1 119 ? 3.313 0.487 -13.515 1.00 98.38 119 ASP A N 1
ATOM 872 C CA . ASP A 1 119 ? 3.328 1.658 -12.638 1.00 98.38 119 ASP A CA 1
ATOM 873 C C . ASP A 1 119 ? 2.399 1.410 -11.443 1.00 98.38 119 ASP A C 1
ATOM 875 O O . ASP A 1 119 ? 1.428 0.652 -11.539 1.00 98.38 119 ASP A O 1
ATOM 879 N N . VAL A 1 120 ? 2.667 2.077 -10.324 1.00 98.50 120 VAL A N 1
ATOM 880 C CA . VAL A 1 120 ? 1.892 1.928 -9.089 1.00 98.50 120 VAL A CA 1
ATOM 881 C C . VAL A 1 120 ? 1.466 3.297 -8.580 1.00 98.50 120 VAL A C 1
ATOM 883 O O . VAL A 1 120 ? 2.300 4.179 -8.399 1.00 98.50 120 VAL A O 1
ATOM 886 N N . GLU A 1 121 ? 0.177 3.465 -8.311 1.00 98.31 121 GLU A N 1
ATOM 887 C CA . GLU A 1 121 ? -0.358 4.641 -7.620 1.00 98.31 121 GLU A CA 1
ATOM 888 C C . GLU A 1 121 ? -0.556 4.299 -6.140 1.00 98.31 121 GLU A C 1
ATOM 890 O O . GLU A 1 121 ? -1.187 3.295 -5.812 1.00 98.31 121 GLU A O 1
ATOM 895 N N . ALA A 1 122 ? -0.002 5.117 -5.249 1.00 98.25 122 ALA A N 1
ATOM 896 C CA . ALA A 1 122 ? -0.117 4.962 -3.806 1.00 98.25 122 ALA A CA 1
ATOM 897 C C . ALA A 1 122 ? -1.164 5.928 -3.241 1.00 98.25 122 ALA A C 1
ATOM 899 O O . ALA A 1 122 ? -1.155 7.125 -3.549 1.00 98.25 122 ALA A O 1
ATOM 900 N N . PHE A 1 123 ? -2.029 5.415 -2.371 1.00 98.25 123 PHE A N 1
ATOM 901 C CA . PHE A 1 123 ? -3.084 6.165 -1.698 1.00 98.25 123 PHE A CA 1
ATOM 902 C C . PHE A 1 123 ? -3.042 5.914 -0.195 1.00 98.25 123 PHE A C 1
ATOM 904 O O . PHE A 1 123 ? -2.767 4.805 0.248 1.00 98.25 123 PHE A O 1
ATOM 911 N N . GLN A 1 124 ? -3.379 6.930 0.586 1.00 97.56 124 GLN A N 1
ATOM 912 C CA . GLN A 1 124 ? -3.740 6.778 1.985 1.00 97.56 124 GLN A CA 1
ATOM 913 C C . GLN A 1 124 ? -5.261 6.707 2.089 1.00 97.56 124 GLN A C 1
ATOM 915 O O . GLN A 1 124 ? -5.961 7.573 1.559 1.00 97.56 124 GLN A O 1
ATOM 920 N N . LEU A 1 125 ? -5.759 5.704 2.801 1.00 97.00 125 LEU A N 1
ATOM 921 C CA . LEU A 1 125 ? -7.137 5.643 3.265 1.00 97.00 125 LEU A CA 1
ATOM 922 C C . LEU A 1 125 ? -7.178 6.014 4.738 1.00 97.00 125 LEU A C 1
ATOM 924 O O . LEU A 1 125 ? -6.339 5.542 5.504 1.00 97.00 125 LEU A O 1
ATOM 928 N N . ASN A 1 126 ? -8.194 6.769 5.132 1.00 97.06 126 ASN A N 1
ATOM 929 C CA . ASN A 1 126 ? -8.624 6.834 6.521 1.00 97.06 126 ASN A CA 1
ATOM 930 C C . ASN A 1 126 ? -9.979 6.137 6.637 1.00 97.06 126 ASN A C 1
ATOM 932 O O . ASN A 1 126 ? -10.849 6.336 5.785 1.00 97.06 126 ASN A O 1
ATOM 936 N N . TYR A 1 127 ? -10.155 5.312 7.662 1.00 97.00 127 TYR A N 1
ATOM 937 C CA . TYR A 1 127 ? -11.342 4.479 7.838 1.00 97.00 127 TYR A CA 1
ATOM 938 C C . TYR A 1 127 ? -11.661 4.272 9.319 1.00 97.00 127 TYR A C 1
ATOM 940 O O . TYR A 1 127 ? -1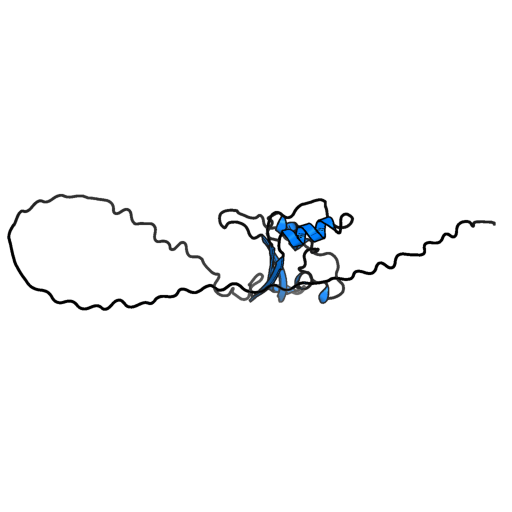0.785 4.392 10.175 1.00 97.00 127 TYR A O 1
ATOM 948 N N . LEU A 1 128 ? -12.914 3.942 9.626 1.00 97.69 128 LEU A N 1
ATOM 949 C CA . LEU A 1 128 ? -13.317 3.563 10.975 1.00 97.69 128 LEU A CA 1
ATOM 950 C C . LEU A 1 128 ? -12.991 2.092 11.241 1.00 97.69 128 LEU A C 1
ATOM 952 O O . LEU A 1 128 ? -13.292 1.203 10.448 1.00 97.69 128 LEU A O 1
ATOM 956 N N . THR A 1 129 ? -12.416 1.815 12.399 1.00 97.00 129 THR A N 1
ATOM 957 C CA . THR A 1 129 ? -12.232 0.475 12.959 1.00 97.00 129 THR A CA 1
ATOM 958 C C . THR A 1 129 ? -12.672 0.483 14.421 1.00 97.00 129 THR A C 1
ATOM 960 O O . THR A 1 129 ? -13.295 1.446 14.856 1.00 97.00 129 THR A O 1
ATOM 963 N N . VAL A 1 130 ? -12.387 -0.571 15.188 1.00 97.06 130 VAL A N 1
ATOM 964 C CA . VAL A 1 130 ? -12.584 -0.541 16.644 1.00 97.06 130 VAL A CA 1
ATOM 965 C C . VAL A 1 130 ? -11.274 -0.735 17.392 1.00 97.06 130 VAL A C 1
ATOM 967 O O . VAL A 1 130 ? -10.376 -1.422 16.901 1.00 97.06 130 VAL A O 1
ATOM 970 N N . ASP A 1 131 ? -11.201 -0.163 18.587 1.00 96.50 131 ASP A N 1
ATOM 971 C CA . ASP A 1 131 ? -10.094 -0.327 19.528 1.00 96.50 131 ASP A CA 1
ATOM 972 C C . ASP A 1 131 ? -10.184 -1.623 20.367 1.00 96.50 131 ASP A C 1
ATOM 974 O O . ASP A 1 131 ? -11.035 -2.488 20.154 1.00 96.50 131 ASP A O 1
ATOM 978 N N . GLY A 1 132 ? -9.295 -1.778 21.354 1.00 95.69 132 GLY A N 1
ATOM 979 C CA . GLY A 1 132 ? -9.281 -2.949 22.240 1.00 95.69 132 GLY A CA 1
ATOM 980 C C . GLY A 1 132 ? -10.508 -3.074 23.156 1.00 95.69 132 GLY A C 1
ATOM 981 O O . GLY A 1 132 ? -10.705 -4.123 23.766 1.00 95.69 132 GLY A O 1
ATOM 982 N N . GLN A 1 133 ? -11.325 -2.025 23.259 1.00 97.19 133 GLN A N 1
ATOM 983 C CA . GLN A 1 133 ? -12.539 -1.952 24.068 1.00 97.19 133 GLN A CA 1
ATOM 984 C C . GLN A 1 133 ? -13.811 -2.058 23.210 1.00 97.19 133 GLN A C 1
ATOM 986 O O . GLN A 1 133 ? -14.913 -2.107 23.755 1.00 97.19 133 GLN A O 1
ATOM 991 N N . GLY A 1 134 ? -13.673 -2.135 21.883 1.00 95.00 134 GLY A N 1
ATOM 992 C CA . GLY A 1 134 ? -14.786 -2.226 20.944 1.00 95.00 134 GLY A CA 1
ATOM 993 C C . GLY A 1 134 ? -15.404 -0.880 20.559 1.00 95.00 134 GLY A C 1
ATOM 994 O O . GLY A 1 134 ? -16.423 -0.878 19.869 1.00 95.00 134 GLY A O 1
ATOM 995 N N . ALA A 1 135 ? -14.814 0.249 20.960 1.00 96.44 135 ALA A N 1
ATOM 996 C CA . ALA A 1 135 ? -15.277 1.569 20.545 1.00 96.44 135 ALA A CA 1
ATOM 997 C C . ALA A 1 135 ? -14.769 1.904 19.136 1.00 96.44 135 ALA A C 1
ATOM 999 O O . ALA A 1 135 ? -13.649 1.541 18.771 1.00 96.44 135 ALA A O 1
ATOM 1000 N N . LEU A 1 136 ? -15.594 2.594 18.339 1.00 96.75 136 LEU A N 1
ATOM 1001 C CA . LEU A 1 136 ? -15.192 3.044 17.007 1.00 96.75 136 LEU A CA 1
ATOM 1002 C C . LEU A 1 136 ? -14.070 4.083 17.101 1.00 96.75 136 LEU A C 1
ATOM 1004 O O . LEU A 1 136 ? -14.138 5.015 17.900 1.00 96.75 136 LEU A O 1
ATOM 1008 N N . THR 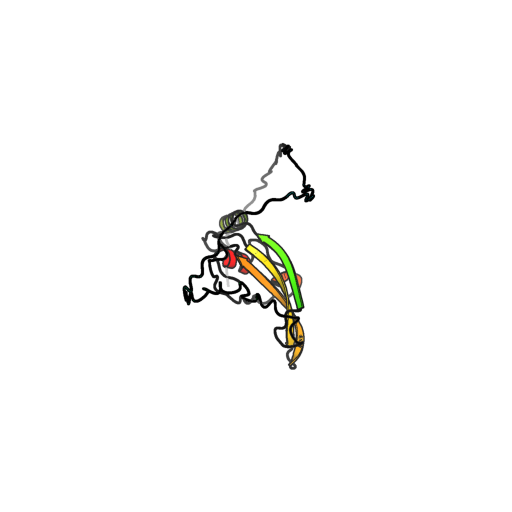A 1 137 ? -13.064 3.933 16.248 1.00 96.94 137 THR A N 1
ATOM 1009 C CA . THR A 1 137 ? -11.904 4.823 16.165 1.00 96.94 137 THR A CA 1
ATOM 1010 C C . THR A 1 137 ? -11.410 4.937 14.724 1.00 96.94 137 THR A C 1
ATOM 1012 O O . THR A 1 137 ? -11.610 4.023 13.923 1.00 96.94 137 THR A O 1
ATOM 1015 N N . GLU A 1 138 ? -10.772 6.052 14.377 1.00 96.69 138 GLU A N 1
ATOM 1016 C CA . GLU A 1 138 ? -10.172 6.261 13.057 1.00 96.69 138 GLU A CA 1
ATOM 1017 C C . GLU A 1 138 ? -8.795 5.588 12.973 1.00 96.69 138 GLU A C 1
ATOM 1019 O O . GLU A 1 138 ? -7.956 5.709 13.866 1.00 96.69 138 GLU A O 1
ATOM 1024 N N . ALA A 1 139 ? -8.554 4.898 11.863 1.00 96.56 139 ALA A N 1
ATOM 1025 C CA . ALA A 1 139 ? -7.265 4.341 11.487 1.00 96.56 139 ALA A CA 1
ATOM 1026 C C . ALA A 1 139 ? -6.893 4.780 10.066 1.00 96.56 139 ALA A C 1
ATOM 1028 O O . ALA A 1 139 ? -7.729 5.275 9.308 1.00 96.56 139 ALA A O 1
ATOM 1029 N N . SER A 1 140 ? -5.627 4.571 9.694 1.00 96.69 140 SER A N 1
ATOM 1030 C CA . SER A 1 140 ? -5.152 4.809 8.331 1.00 96.69 140 SER A CA 1
ATOM 1031 C C . SER A 1 140 ? -4.512 3.563 7.724 1.00 96.69 140 SER A C 1
ATOM 1033 O O . SER A 1 140 ? -3.995 2.708 8.442 1.00 96.69 140 SER A O 1
ATOM 1035 N N . ALA A 1 141 ? -4.578 3.450 6.400 1.00 96.38 141 ALA A N 1
ATOM 1036 C CA . ALA A 1 141 ? -3.971 2.372 5.626 1.00 96.38 141 ALA A CA 1
ATOM 1037 C C . ALA A 1 141 ? -3.341 2.918 4.341 1.00 96.38 141 ALA A C 1
ATOM 1039 O O . ALA A 1 141 ? -3.812 3.906 3.776 1.00 96.38 141 ALA A O 1
ATOM 1040 N N . LEU A 1 142 ? -2.277 2.262 3.882 1.00 97.81 142 LEU A N 1
ATOM 1041 C CA . LEU A 1 142 ? -1.722 2.462 2.548 1.00 97.81 142 LEU A CA 1
ATOM 1042 C C . LEU A 1 142 ? -2.430 1.506 1.583 1.00 97.81 142 LEU A C 1
ATOM 1044 O O . LEU A 1 142 ? -2.627 0.346 1.926 1.00 97.81 142 LEU A O 1
ATOM 1048 N N . ILE A 1 143 ? -2.766 1.987 0.387 1.00 98.06 143 ILE A N 1
ATOM 1049 C CA . ILE A 1 143 ? -3.158 1.156 -0.753 1.00 98.06 143 ILE A CA 1
ATOM 1050 C C . ILE A 1 143 ? -2.199 1.426 -1.908 1.00 98.06 143 ILE A C 1
ATOM 1052 O O . ILE A 1 143 ? -2.033 2.574 -2.329 1.00 98.06 143 ILE A O 1
ATOM 1056 N N . ALA A 1 144 ? -1.604 0.368 -2.448 1.00 98.25 144 ALA A N 1
ATOM 1057 C CA . ALA A 1 144 ? -0.776 0.399 -3.642 1.00 98.25 144 ALA A CA 1
ATOM 1058 C C . ALA A 1 144 ? -1.529 -0.253 -4.815 1.00 98.25 144 ALA A C 1
ATOM 1060 O O . ALA A 1 144 ? -1.783 -1.459 -4.840 1.00 98.25 144 ALA A O 1
ATOM 1061 N N . LEU A 1 145 ? -1.897 0.563 -5.808 1.00 98.00 145 LEU A N 1
ATOM 1062 C CA . LEU A 1 145 ? -2.735 0.166 -6.937 1.00 98.00 145 LEU A CA 1
ATOM 1063 C C . LEU A 1 145 ? -1.919 0.054 -8.239 1.00 98.00 145 LEU A C 1
ATOM 1065 O O . LEU A 1 145 ? -1.474 1.081 -8.771 1.00 98.00 145 LEU A O 1
ATOM 1069 N N . PRO A 1 146 ? -1.767 -1.152 -8.821 1.00 98.25 146 PRO A N 1
ATOM 1070 C CA . PRO A 1 146 ? -1.120 -1.318 -10.115 1.00 98.25 146 PRO A CA 1
ATOM 1071 C C . PRO A 1 146 ? -1.948 -0.702 -11.234 1.00 98.25 146 PRO A C 1
ATOM 1073 O O . PRO A 1 146 ? -3.137 -0.990 -11.387 1.00 98.25 146 PRO A O 1
ATOM 1076 N N . GLN A 1 147 ? -1.285 0.075 -12.081 1.00 98.00 147 GLN A N 1
ATOM 1077 C CA . GLN A 1 147 ? -1.888 0.698 -13.249 1.00 98.00 147 GLN A CA 1
ATOM 1078 C C . GLN A 1 147 ? -1.961 -0.310 -14.397 1.00 98.00 147 GLN A C 1
ATOM 1080 O O . GLN A 1 147 ? -1.074 -0.408 -15.246 1.00 98.00 147 GLN A O 1
ATOM 1085 N N . LYS A 1 148 ? -3.033 -1.103 -14.391 1.00 95.25 148 LYS A N 1
ATOM 1086 C CA . LYS A 1 148 ? -3.364 -2.060 -15.451 1.00 95.25 148 LYS A CA 1
ATOM 1087 C C . LYS A 1 148 ? -4.441 -1.507 -16.378 1.00 95.25 148 LYS A C 1
ATOM 1089 O O . LYS A 1 148 ? -5.169 -0.581 -16.038 1.00 95.25 148 LYS A O 1
ATOM 1094 N N . SER A 1 149 ? -4.595 -2.147 -17.537 1.00 92.50 149 SER A N 1
ATOM 1095 C CA . SER A 1 149 ? -5.797 -1.968 -18.356 1.00 92.50 149 SER A CA 1
ATOM 1096 C C . SER A 1 149 ? -7.055 -2.314 -17.535 1.00 92.50 149 SER A C 1
ATOM 1098 O O . SER A 1 149 ? -7.026 -3.330 -16.835 1.00 92.50 149 SER A O 1
ATOM 1100 N N . PRO A 1 150 ? -8.166 -1.561 -17.666 1.00 83.75 150 PRO A N 1
ATOM 1101 C CA . PRO A 1 150 ? -9.400 -1.786 -16.902 1.00 83.75 150 PRO A CA 1
ATOM 1102 C C . PRO A 1 150 ? -9.985 -3.203 -17.007 1.00 83.75 150 PRO A C 1
ATOM 1104 O O . PRO A 1 150 ? -10.690 -3.655 -16.112 1.00 83.75 150 PRO A O 1
ATOM 1107 N N . LEU A 1 151 ? -9.679 -3.931 -18.086 1.00 88.88 151 LEU A N 1
ATOM 1108 C CA . LEU A 1 151 ? -10.161 -5.300 -18.305 1.00 88.88 151 LEU A CA 1
ATOM 1109 C C . LEU A 1 151 ? -9.344 -6.365 -17.552 1.00 88.88 151 LEU A C 1
ATOM 1111 O O . LEU A 1 151 ? -9.749 -7.527 -17.491 1.00 88.88 151 LEU A O 1
ATOM 1115 N N . LYS A 1 152 ? -8.187 -6.004 -16.980 1.00 93.38 152 LYS A N 1
ATOM 1116 C CA . LYS A 1 152 ? -7.326 -6.930 -16.236 1.00 93.38 152 LYS A CA 1
ATOM 1117 C C . LYS A 1 152 ? -7.581 -6.811 -14.739 1.00 93.38 152 LYS A C 1
ATOM 1119 O O . LYS A 1 152 ? -7.270 -5.798 -14.123 1.00 93.38 152 LYS A O 1
ATOM 1124 N N . ARG A 1 153 ? -8.072 -7.895 -14.140 1.00 94.25 153 ARG A N 1
ATOM 1125 C CA . ARG A 1 153 ? -8.270 -7.987 -12.688 1.00 94.25 153 ARG A CA 1
ATOM 1126 C C . ARG A 1 153 ? -6.931 -8.079 -11.946 1.00 94.25 153 ARG A C 1
ATOM 1128 O O . ARG A 1 153 ? -5.929 -8.565 -12.480 1.00 94.25 153 ARG A O 1
ATOM 1135 N N . SER A 1 154 ? -6.936 -7.636 -10.696 1.00 96.38 154 SER A N 1
ATOM 1136 C CA . SER A 1 154 ? -5.816 -7.773 -9.764 1.00 96.38 154 SER A CA 1
ATOM 1137 C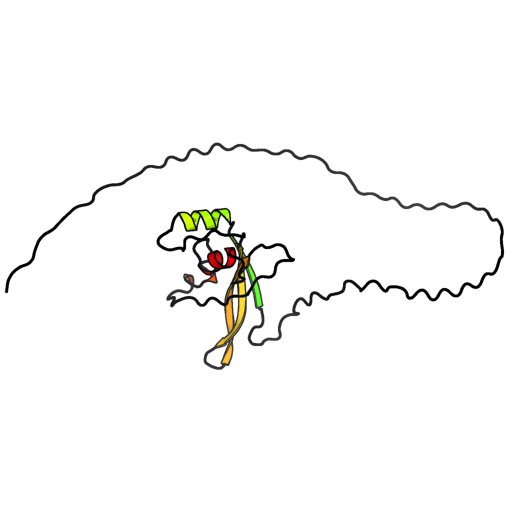 C . SER A 1 154 ? -6.289 -8.524 -8.521 1.00 96.38 154 SER A C 1
ATOM 1139 O O . SER A 1 154 ? -7.356 -8.191 -8.007 1.00 96.38 154 SER A O 1
ATOM 1141 N N . PRO A 1 155 ? -5.544 -9.531 -8.038 1.00 97.44 155 PRO A N 1
ATOM 1142 C CA . PRO A 1 155 ? -5.779 -10.082 -6.708 1.00 97.44 155 PRO A CA 1
ATOM 1143 C C . PRO A 1 155 ? -5.485 -9.024 -5.636 1.00 97.44 155 PRO A C 1
ATOM 1145 O O . PRO A 1 155 ? -4.649 -8.146 -5.853 1.00 97.44 155 PRO A O 1
ATOM 1148 N N . VAL A 1 156 ? -6.154 -9.133 -4.489 1.00 97.81 156 VAL A N 1
ATOM 1149 C CA . VAL A 1 156 ? -5.903 -8.292 -3.310 1.00 97.81 156 VAL A CA 1
ATOM 1150 C C . VAL A 1 156 ? -5.013 -9.059 -2.334 1.00 97.81 156 VAL A C 1
ATOM 1152 O O . VAL A 1 156 ? -5.259 -10.237 -2.070 1.00 97.81 156 VAL A O 1
ATOM 1155 N N . LEU A 1 157 ? -3.991 -8.398 -1.800 1.00 97.62 157 LEU A N 1
ATOM 1156 C CA . LEU A 1 157 ? -3.086 -8.918 -0.784 1.00 97.62 157 LEU A CA 1
ATOM 1157 C C . LEU A 1 157 ? -3.067 -7.951 0.399 1.00 97.62 157 LEU A C 1
ATOM 1159 O O . LEU A 1 157 ? -2.539 -6.860 0.280 1.00 97.62 157 LEU A O 1
ATOM 1163 N N . SER A 1 158 ? -3.573 -8.365 1.559 1.00 97.19 158 SER A N 1
ATOM 1164 C CA . SER A 1 158 ? -3.419 -7.557 2.772 1.00 97.19 158 SER A CA 1
ATOM 1165 C C . SER A 1 158 ? -2.016 -7.748 3.346 1.00 97.19 158 SER A C 1
ATOM 1167 O O . SER A 1 158 ? -1.698 -8.811 3.885 1.00 97.19 158 SER A O 1
ATOM 1169 N N . PHE A 1 159 ? -1.170 -6.729 3.214 1.00 95.56 159 PHE A N 1
ATOM 1170 C CA . PHE A 1 159 ? 0.156 -6.712 3.822 1.00 95.56 159 PHE A CA 1
ATOM 1171 C C . PHE A 1 159 ? 0.093 -6.209 5.268 1.00 95.56 159 PHE A C 1
ATOM 1173 O O . PHE A 1 159 ? -0.596 -5.238 5.573 1.00 95.56 159 PHE A O 1
ATOM 1180 N N . GLN A 1 160 ? 0.835 -6.871 6.156 1.00 95.62 160 GLN A N 1
ATOM 1181 C CA . GLN A 1 160 ? 0.985 -6.473 7.553 1.00 95.62 160 GLN A CA 1
ATOM 1182 C C . GLN A 1 160 ? 2.444 -6.099 7.799 1.00 95.62 160 GLN A C 1
ATOM 1184 O O . GLN A 1 160 ? 3.347 -6.899 7.542 1.00 95.62 160 GLN A O 1
ATOM 1189 N N . HIS A 1 161 ? 2.673 -4.878 8.279 1.00 93.88 161 HIS A N 1
ATOM 1190 C CA . HIS A 1 161 ? 4.019 -4.397 8.562 1.00 93.88 161 HIS A CA 1
ATOM 1191 C C . HIS A 1 161 ? 4.603 -5.065 9.818 1.00 93.88 161 HIS A C 1
ATOM 1193 O O . HIS A 1 161 ? 3.884 -5.555 10.689 1.00 93.88 161 HIS A O 1
ATOM 1199 N N . GLY A 1 162 ? 5.934 -5.070 9.919 1.00 92.69 162 GLY A N 1
ATOM 1200 C CA . GLY A 1 162 ? 6.628 -5.478 11.144 1.00 92.69 162 GLY A CA 1
ATOM 1201 C C . GLY A 1 162 ? 6.465 -4.451 12.268 1.00 92.69 162 GLY A C 1
ATOM 1202 O O . GLY A 1 162 ? 5.882 -3.390 12.074 1.00 92.69 162 GLY A O 1
ATOM 1203 N N . THR A 1 163 ? 7.003 -4.730 13.452 1.00 95.31 163 THR A N 1
ATOM 1204 C CA . THR A 1 163 ? 6.954 -3.777 14.571 1.00 95.31 163 THR A CA 1
ATOM 1205 C C . THR A 1 163 ? 7.586 -2.437 14.189 1.00 95.31 163 THR A C 1
ATOM 1207 O O . THR A 1 163 ? 8.738 -2.396 13.761 1.00 95.31 163 THR A O 1
ATOM 1210 N N . VAL A 1 164 ? 6.840 -1.353 14.388 1.00 94.19 164 VAL A N 1
ATOM 1211 C CA . VAL A 1 164 ? 7.302 0.033 14.230 1.00 94.19 164 VAL A CA 1
ATOM 1212 C C . VAL A 1 164 ? 7.243 0.734 15.583 1.00 94.19 164 VAL A C 1
ATOM 1214 O O . VAL A 1 164 ? 6.364 0.434 16.393 1.00 94.19 164 VAL A O 1
ATOM 1217 N N . PHE A 1 165 ? 8.174 1.649 15.845 1.00 95.12 165 PHE A N 1
ATOM 1218 C CA . PHE A 1 165 ? 8.211 2.399 17.108 1.00 95.12 165 PHE A CA 1
ATOM 1219 C C . PHE A 1 165 ? 7.667 3.815 16.946 1.00 95.12 165 PHE A C 1
ATOM 1221 O O . PHE A 1 165 ? 7.172 4.400 17.910 1.00 95.12 165 PHE A O 1
ATOM 1228 N N . TYR A 1 166 ? 7.735 4.358 15.730 1.00 95.38 166 TYR A N 1
ATOM 1229 C CA . TYR A 1 166 ? 7.314 5.719 15.438 1.00 95.38 166 TYR A CA 1
ATOM 1230 C C . TYR A 1 166 ? 6.214 5.750 14.381 1.00 95.38 166 TYR A C 1
ATOM 1232 O O . TYR A 1 166 ? 6.237 5.006 13.407 1.00 95.38 166 TYR A O 1
ATOM 1240 N N . ASN A 1 167 ? 5.284 6.698 14.514 1.00 90.81 167 ASN A N 1
ATOM 1241 C CA . ASN A 1 167 ? 4.217 6.889 13.527 1.00 90.81 167 ASN A CA 1
ATOM 1242 C C . ASN A 1 167 ? 4.756 7.209 12.119 1.00 90.81 167 ASN A C 1
ATOM 1244 O O . ASN A 1 167 ? 4.154 6.830 11.122 1.00 90.81 167 ASN A O 1
ATOM 1248 N N . ALA A 1 168 ? 5.914 7.871 12.030 1.00 93.12 168 ALA A N 1
ATOM 1249 C CA . ALA A 1 168 ? 6.578 8.166 10.757 1.00 93.12 168 ALA A CA 1
ATOM 1250 C C . ALA A 1 168 ? 7.093 6.911 10.024 1.00 93.12 168 ALA A C 1
ATOM 1252 O O . ALA A 1 168 ? 7.447 6.992 8.852 1.00 93.12 168 ALA A O 1
ATOM 1253 N N . GLU A 1 169 ? 7.141 5.763 10.704 1.00 92.00 169 GLU A N 1
ATOM 1254 C CA . GLU A 1 169 ? 7.518 4.472 10.125 1.00 92.00 169 GLU A CA 1
ATOM 1255 C C . GLU A 1 169 ? 6.300 3.671 9.644 1.00 92.00 169 GLU A C 1
ATOM 1257 O O . GLU A 1 169 ? 6.463 2.599 9.063 1.00 92.00 169 GLU A O 1
ATOM 1262 N N . ALA A 1 170 ? 5.079 4.173 9.868 1.00 93.62 170 ALA A N 1
ATOM 1263 C CA . ALA A 1 170 ? 3.871 3.532 9.370 1.00 93.62 170 ALA A CA 1
ATOM 1264 C C . ALA A 1 170 ? 3.871 3.492 7.828 1.00 93.62 170 ALA A C 1
ATOM 1266 O O . ALA A 1 170 ? 4.363 4.434 7.192 1.00 93.62 170 ALA A O 1
ATOM 1267 N N . PRO A 1 171 ? 3.258 2.470 7.199 1.00 94.00 171 PRO A N 1
ATOM 1268 C CA . PRO A 1 171 ? 3.235 2.338 5.738 1.00 94.00 171 PRO A CA 1
ATOM 1269 C C . PRO A 1 171 ? 2.703 3.574 5.001 1.00 94.00 171 PRO A C 1
ATOM 1271 O O . PRO A 1 171 ? 3.188 3.930 3.931 1.00 94.00 171 PRO A O 1
ATOM 1274 N N . THR A 1 172 ? 1.764 4.311 5.600 1.00 94.50 172 THR A N 1
ATOM 1275 C CA . THR A 1 172 ? 1.220 5.557 5.031 1.00 94.50 172 THR A CA 1
ATOM 1276 C C . THR A 1 172 ? 2.252 6.681 4.895 1.00 94.50 172 THR A C 1
ATOM 1278 O O . THR A 1 172 ? 2.025 7.627 4.143 1.00 94.50 172 THR A O 1
ATOM 1281 N N . SER A 1 173 ? 3.399 6.573 5.572 1.00 93.81 173 SER A N 1
ATOM 1282 C CA . SER A 1 173 ? 4.528 7.507 5.476 1.00 93.81 173 SER A CA 1
ATOM 1283 C C . SER A 1 173 ? 5.667 6.998 4.578 1.00 93.81 173 SER A C 1
ATOM 1285 O O . SER A 1 173 ? 6.499 7.797 4.148 1.00 93.81 173 SER A O 1
ATOM 1287 N N . ILE A 1 174 ? 5.707 5.697 4.254 1.00 90.69 174 ILE A N 1
ATOM 1288 C CA . ILE A 1 174 ? 6.775 5.055 3.468 1.00 90.69 174 ILE A CA 1
ATOM 1289 C C . ILE A 1 174 ? 6.170 4.386 2.225 1.00 90.69 174 ILE A C 1
ATOM 1291 O O . ILE A 1 174 ? 5.918 3.189 2.197 1.00 90.69 174 ILE A O 1
ATOM 1295 N N . PHE A 1 175 ? 5.971 5.166 1.162 1.00 93.69 175 PHE A N 1
ATOM 1296 C CA . PHE A 1 175 ? 5.321 4.726 -0.088 1.00 93.69 175 PHE A CA 1
ATOM 1297 C C . PHE A 1 175 ? 6.226 4.873 -1.327 1.00 93.69 175 PHE A C 1
ATOM 1299 O O . PHE A 1 175 ? 5.766 5.125 -2.447 1.00 93.69 175 PHE A O 1
ATOM 1306 N N . ASN A 1 176 ? 7.540 4.777 -1.122 1.00 93.69 176 ASN A N 1
ATOM 1307 C CA . ASN A 1 176 ? 8.539 4.879 -2.183 1.00 93.69 176 ASN A CA 1
ATOM 1308 C C . ASN A 1 176 ? 8.767 3.534 -2.901 1.00 93.69 176 ASN A C 1
ATOM 1310 O O . ASN A 1 176 ? 8.183 2.507 -2.576 1.00 93.69 176 ASN A O 1
ATOM 1314 N N . GLU A 1 177 ? 9.676 3.534 -3.867 1.00 94.19 177 GLU A N 1
ATOM 1315 C CA . GLU A 1 177 ? 10.016 2.398 -4.722 1.00 94.19 177 GLU A CA 1
ATOM 1316 C C . GLU A 1 177 ? 10.676 1.226 -3.968 1.00 94.19 177 GLU A C 1
ATOM 1318 O O . GLU A 1 177 ? 10.796 0.140 -4.527 1.00 94.19 177 GLU A O 1
ATOM 1323 N N . THR A 1 178 ? 11.103 1.430 -2.714 1.00 91.12 178 THR A N 1
ATOM 1324 C CA . THR A 1 178 ? 11.634 0.363 -1.843 1.00 91.12 178 THR A CA 1
ATOM 1325 C C . THR A 1 178 ? 10.575 -0.275 -0.949 1.00 91.12 178 THR A C 1
ATOM 1327 O O . THR A 1 178 ? 10.860 -1.292 -0.318 1.00 91.12 178 THR A O 1
ATOM 1330 N N . ALA A 1 179 ? 9.380 0.320 -0.857 1.00 92.75 179 ALA A N 1
ATOM 1331 C CA . ALA A 1 179 ? 8.316 -0.181 -0.001 1.00 92.75 179 ALA A CA 1
ATOM 1332 C C . ALA A 1 179 ? 7.822 -1.548 -0.519 1.00 92.75 179 ALA A C 1
ATOM 1334 O O . ALA A 1 179 ? 7.548 -1.680 -1.721 1.00 92.75 179 ALA A O 1
ATOM 1335 N N . PRO A 1 180 ? 7.713 -2.577 0.344 1.00 92.69 180 PRO A N 1
ATOM 1336 C CA . PRO A 1 180 ? 7.310 -3.918 -0.079 1.00 92.69 180 PRO A CA 1
ATOM 1337 C C . PRO A 1 180 ? 5.924 -3.934 -0.737 1.00 92.69 180 PRO A C 1
ATOM 1339 O O . PRO A 1 180 ? 5.701 -4.703 -1.673 1.00 92.69 180 PRO A O 1
ATOM 1342 N N . GLU A 1 181 ? 5.022 -3.053 -0.311 1.00 95.69 181 GLU A N 1
ATOM 1343 C CA . GLU A 1 181 ? 3.685 -2.874 -0.870 1.00 95.69 181 GLU A CA 1
ATOM 1344 C C . GLU A 1 181 ? 3.756 -2.364 -2.312 1.00 95.69 181 GLU A C 1
ATOM 1346 O O . GLU A 1 181 ? 3.105 -2.917 -3.195 1.00 95.69 181 GLU A O 1
ATOM 1351 N N . VAL A 1 182 ? 4.615 -1.374 -2.587 1.00 96.81 182 VAL A N 1
ATOM 1352 C CA . VAL A 1 182 ? 4.809 -0.812 -3.936 1.00 96.81 182 VAL A CA 1
ATOM 1353 C C . VAL A 1 182 ? 5.466 -1.829 -4.865 1.00 96.81 182 VAL A C 1
ATOM 1355 O O . VAL A 1 182 ? 5.015 -2.021 -5.996 1.00 96.81 182 VAL A O 1
ATOM 1358 N N . VAL A 1 183 ? 6.504 -2.522 -4.395 1.00 95.56 183 VAL A N 1
ATOM 1359 C CA . VAL A 1 183 ? 7.192 -3.553 -5.184 1.00 95.56 183 VAL A CA 1
ATOM 1360 C C . VAL A 1 183 ? 6.239 -4.703 -5.513 1.00 95.56 183 VAL A C 1
ATOM 1362 O O . VAL A 1 183 ? 6.161 -5.125 -6.667 1.00 95.56 183 VAL A O 1
ATOM 1365 N N . THR A 1 184 ? 5.454 -5.169 -4.541 1.00 96.12 184 THR A N 1
ATOM 1366 C CA . THR A 1 184 ? 4.480 -6.249 -4.754 1.00 96.12 184 THR A CA 1
ATOM 1367 C C . THR A 1 184 ? 3.335 -5.802 -5.660 1.00 96.12 184 THR A C 1
ATOM 1369 O O . THR A 1 184 ? 2.943 -6.534 -6.575 1.00 96.12 184 THR A O 1
ATOM 1372 N N . ALA A 1 185 ? 2.849 -4.569 -5.492 1.00 97.94 185 ALA A N 1
ATOM 1373 C CA . ALA A 1 185 ? 1.842 -4.001 -6.372 1.00 97.94 185 ALA A CA 1
ATOM 1374 C C . ALA A 1 185 ? 2.337 -3.900 -7.815 1.00 97.94 185 ALA A C 1
ATOM 1376 O O . ALA A 1 185 ? 1.588 -4.208 -8.737 1.00 97.94 185 ALA A O 1
ATOM 1377 N N . SER A 1 186 ? 3.620 -3.601 -8.037 1.00 97.56 186 SER A N 1
ATOM 1378 C CA . SER A 1 186 ? 4.206 -3.540 -9.383 1.00 97.56 186 SER A CA 1
ATOM 1379 C C . SER A 1 186 ? 4.152 -4.872 -10.150 1.00 97.56 186 SER A C 1
ATOM 1381 O O . SER A 1 186 ? 4.212 -4.872 -11.380 1.00 97.56 186 SER A O 1
ATOM 1383 N N . LEU A 1 187 ? 3.978 -6.004 -9.453 1.00 97.00 187 LEU A N 1
ATOM 1384 C CA . LEU A 1 187 ? 3.753 -7.329 -10.050 1.00 97.00 187 LEU A CA 1
ATOM 1385 C C . LEU A 1 187 ? 2.281 -7.572 -10.421 1.00 97.00 187 LEU A C 1
ATOM 1387 O O . LEU A 1 187 ? 1.953 -8.529 -11.122 1.00 97.00 187 LEU A O 1
ATOM 1391 N N . GLY A 1 188 ? 1.384 -6.685 -9.991 1.00 97.50 188 GLY A N 1
ATOM 1392 C CA . GLY A 1 188 ? -0.030 -6.693 -10.325 1.00 97.50 188 GLY A CA 1
ATOM 1393 C C . GLY A 1 188 ? -0.970 -7.074 -9.182 1.00 97.50 188 GLY A C 1
ATOM 1394 O O . GLY A 1 188 ? -2.124 -7.395 -9.466 1.00 97.50 188 GLY A O 1
ATOM 1395 N N . TYR A 1 189 ? -0.526 -7.052 -7.931 1.00 98.06 189 TYR A N 1
ATOM 1396 C CA . TYR A 1 189 ? -1.414 -7.171 -6.770 1.00 98.06 189 TYR A CA 1
ATOM 1397 C C . TYR A 1 189 ? -1.961 -5.796 -6.393 1.00 98.06 189 TYR A C 1
ATOM 1399 O O . TYR A 1 189 ? -1.265 -4.805 -6.549 1.00 98.06 189 TYR A O 1
ATOM 1407 N N . ILE A 1 190 ? -3.191 -5.721 -5.901 1.00 98.06 190 ILE A N 1
ATOM 1408 C CA . ILE A 1 190 ? -3.606 -4.589 -5.067 1.00 98.06 190 ILE A CA 1
ATOM 1409 C C . ILE A 1 190 ? -3.125 -4.929 -3.663 1.00 98.06 190 ILE A C 1
ATOM 1411 O O . ILE A 1 190 ? -3.457 -6.011 -3.173 1.00 98.06 190 ILE A O 1
ATOM 1415 N N . VAL A 1 191 ? -2.325 -4.055 -3.063 1.00 97.25 191 VAL A N 1
ATOM 1416 C CA . VAL A 1 191 ? -1.766 -4.259 -1.719 1.00 97.25 191 VAL A CA 1
ATOM 1417 C C . VAL A 1 191 ? -2.309 -3.206 -0.776 1.00 97.25 191 VAL A C 1
ATOM 1419 O O . VAL A 1 191 ? -2.289 -2.027 -1.197 1.00 97.25 191 VAL A O 1
#

Solvent-accessible surface area (backbone atoms only — not comparable to full-atom values): 12994 Å² total; per-residue (Å²): 134,91,86,85,89,89,87,92,81,89,85,82,88,86,89,79,90,82,88,86,86,83,87,86,82,88,83,90,86,87,87,88,87,84,84,89,83,87,82,87,83,87,82,88,84,89,89,88,83,88,82,93,76,92,73,93,71,91,71,89,67,79,76,77,73,69,79,73,90,67,77,70,80,76,70,79,70,79,52,64,101,41,78,68,21,67,73,47,78,42,83,72,48,78,45,49,28,69,56,30,36,52,47,33,72,74,32,69,92,82,35,70,101,66,71,50,76,23,33,26,42,32,30,35,37,34,28,29,36,62,53,100,84,67,49,80,40,82,46,75,43,53,38,21,40,38,64,65,60,91,88,58,87,58,57,79,45,93,81,79,82,77,96,69,94,48,78,76,67,35,59,70,64,50,79,49,60,83,25,67,50,42,49,49,6,9,71,43,28,34,42